Protein AF-A0A8W8MYA8-F1 (afdb_monomer_lite)

Sequence (351 aa):
MADDLESSTDYKSPSRQRNPTRIRKKNTKFYNEDEDTSFSLRPRAPKKRERKPGLGLTVHDKKMAQAIGVRLRNLLKLPKAHKWVCYEWFYSNLDIPLFLMENDFSICMKESFPQLKMKKLRRVEWCKIRRLMGKPRRCSPAFFEEERGALEARRTKIRLSKILSLKKDWINQLKNLNTEAEKAKSFQQPISRDFQKKYATTVLELEQLNKQLSDCLGGVQNYCKELAPDMGMTPLDEPSQIKTSCDEEAAEIVNRISGMFHKRTSKNHRVIDLISSLTSLMLQVRTFSEREFNSFEFKCLQDTLKEIKDKLDGNSINAFQNNVEIHINHIQSGLSQMGNLHAFSSSTYKV

Structure (mmCIF, N/CA/C/O backbone):
data_AF-A0A8W8MYA8-F1
#
_entry.id   AF-A0A8W8MYA8-F1
#
loop_
_atom_site.group_PDB
_atom_site.id
_atom_site.type_symbol
_atom_site.label_atom_id
_atom_site.label_alt_id
_atom_site.label_comp_id
_atom_site.label_asym_id
_atom_site.label_entity_id
_atom_site.label_seq_id
_atom_site.pdbx_PDB_ins_code
_atom_site.Cartn_x
_atom_site.Cartn_y
_atom_site.Cartn_z
_atom_site.occupancy
_atom_site.B_iso_or_equiv
_atom_site.auth_seq_id
_atom_site.auth_comp_id
_atom_site.auth_asym_id
_atom_site.auth_atom_id
_atom_site.pdbx_PDB_model_num
ATOM 1 N N . MET A 1 1 ? 51.714 -62.681 -15.486 1.00 43.03 1 MET A N 1
ATOM 2 C CA . MET A 1 1 ? 50.660 -62.868 -16.499 1.00 43.03 1 MET A CA 1
ATOM 3 C C . MET A 1 1 ? 49.625 -61.779 -16.265 1.00 43.03 1 MET A C 1
ATOM 5 O O . MET A 1 1 ? 48.676 -61.967 -15.518 1.00 43.03 1 MET A O 1
ATOM 9 N N . ALA A 1 2 ? 49.927 -60.590 -16.765 1.00 36.44 2 ALA A N 1
ATOM 10 C CA . ALA A 1 2 ? 49.033 -59.445 -16.815 1.00 36.44 2 ALA A CA 1
ATOM 11 C C . ALA A 1 2 ? 49.419 -58.773 -18.128 1.00 36.44 2 ALA A C 1
ATOM 13 O O . ALA A 1 2 ? 50.523 -58.244 -18.230 1.00 36.44 2 ALA A O 1
ATOM 14 N N . ASP A 1 3 ? 48.596 -59.009 -19.145 1.00 36.94 3 ASP A N 1
ATOM 15 C CA . ASP A 1 3 ? 48.854 -58.593 -20.514 1.00 36.94 3 ASP A CA 1
ATOM 16 C C . ASP A 1 3 ? 48.700 -57.083 -20.667 1.00 36.94 3 ASP A C 1
ATOM 18 O O . ASP A 1 3 ? 47.770 -56.458 -20.148 1.00 36.94 3 ASP A O 1
ATOM 22 N N . ASP A 1 4 ? 49.657 -56.562 -21.423 1.00 38.25 4 ASP A N 1
ATOM 23 C CA . ASP A 1 4 ? 49.728 -55.254 -22.039 1.00 38.25 4 ASP A CA 1
ATOM 24 C C . ASP A 1 4 ? 48.488 -54.927 -22.878 1.00 38.25 4 ASP A C 1
ATOM 26 O O . ASP A 1 4 ? 47.940 -55.791 -23.560 1.00 38.25 4 ASP A O 1
ATOM 30 N N . LEU A 1 5 ? 48.117 -53.642 -22.897 1.00 40.78 5 LEU A N 1
ATOM 31 C CA . LEU A 1 5 ? 47.759 -52.891 -24.110 1.00 40.78 5 LEU A CA 1
ATOM 32 C C . LEU A 1 5 ? 47.554 -51.411 -23.742 1.00 40.78 5 LEU A C 1
ATOM 34 O O . LEU A 1 5 ? 46.438 -50.919 -23.567 1.00 40.78 5 LEU A O 1
ATOM 38 N N . GLU A 1 6 ? 48.670 -50.685 -23.642 1.00 37.47 6 GLU A N 1
ATOM 39 C CA . GLU A 1 6 ? 48.701 -49.231 -23.810 1.00 37.47 6 GLU A CA 1
ATOM 40 C C . GLU A 1 6 ? 48.297 -48.891 -25.253 1.00 37.47 6 GLU A C 1
ATOM 42 O O . GLU A 1 6 ? 49.019 -49.177 -26.207 1.00 37.47 6 GLU A O 1
ATOM 47 N N . SER A 1 7 ? 47.140 -48.249 -25.428 1.00 35.88 7 SER A N 1
ATOM 48 C CA . SER A 1 7 ? 46.796 -47.560 -26.672 1.00 35.88 7 SER A CA 1
ATOM 49 C C . SER A 1 7 ? 46.971 -46.060 -26.464 1.00 35.88 7 SER A C 1
ATOM 51 O O . SER A 1 7 ? 46.115 -45.376 -25.901 1.00 35.88 7 SER A O 1
ATOM 53 N N . SER A 1 8 ? 48.117 -45.550 -26.916 1.00 39.81 8 SER A N 1
ATOM 54 C CA . SER A 1 8 ? 48.353 -44.127 -27.126 1.00 39.81 8 SER A CA 1
ATOM 55 C C . SER A 1 8 ? 47.399 -43.599 -28.200 1.00 39.81 8 SER A C 1
ATOM 57 O O . SER A 1 8 ? 47.605 -43.820 -29.392 1.00 39.81 8 SER A O 1
ATOM 59 N N . THR A 1 9 ? 46.373 -42.852 -27.800 1.00 35.72 9 THR A N 1
ATOM 60 C CA . THR A 1 9 ? 45.638 -41.987 -28.728 1.00 35.72 9 THR A CA 1
ATOM 61 C C . THR A 1 9 ? 46.152 -40.560 -28.592 1.00 35.72 9 THR A C 1
ATOM 63 O O . THR A 1 9 ? 45.729 -39.810 -27.712 1.00 35.72 9 THR A O 1
ATOM 66 N N . ASP A 1 10 ? 47.072 -40.202 -29.485 1.00 39.38 10 ASP A N 1
ATOM 67 C CA . ASP A 1 10 ? 47.491 -38.833 -29.781 1.00 39.38 10 ASP A CA 1
ATOM 68 C C . ASP A 1 10 ? 46.261 -38.001 -30.195 1.00 39.38 10 ASP A C 1
ATOM 70 O O . ASP A 1 10 ? 45.837 -37.986 -31.356 1.00 39.38 10 ASP 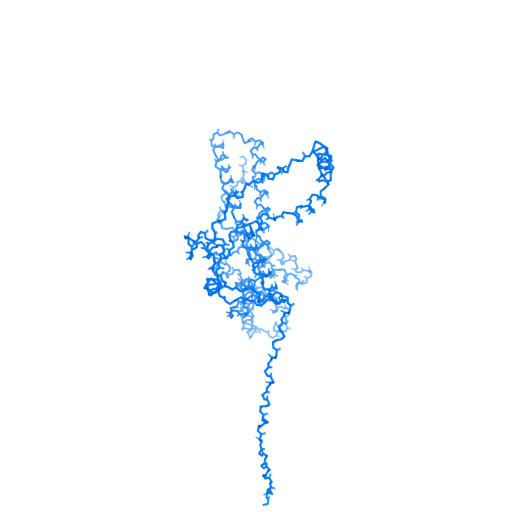A O 1
ATOM 74 N N . TYR A 1 11 ? 45.638 -37.308 -29.241 1.00 34.91 11 TYR A N 1
ATOM 75 C CA . TYR A 1 11 ? 44.552 -36.376 -29.536 1.00 34.91 11 TYR A CA 1
ATOM 76 C C . TYR A 1 11 ? 45.138 -35.080 -30.114 1.00 34.91 11 TYR A C 1
ATOM 78 O O . TYR A 1 11 ? 45.382 -34.092 -29.417 1.00 34.91 11 TYR A O 1
ATOM 86 N N . LYS A 1 12 ? 45.352 -35.059 -31.434 1.00 43.72 12 LYS A N 1
ATOM 87 C CA . LYS A 1 12 ? 45.594 -33.816 -32.178 1.00 43.72 12 LYS A CA 1
ATOM 88 C C . LYS A 1 12 ? 44.333 -32.955 -32.119 1.00 43.72 12 LYS A C 1
ATOM 90 O O . LYS A 1 12 ? 43.310 -33.289 -32.713 1.00 43.72 1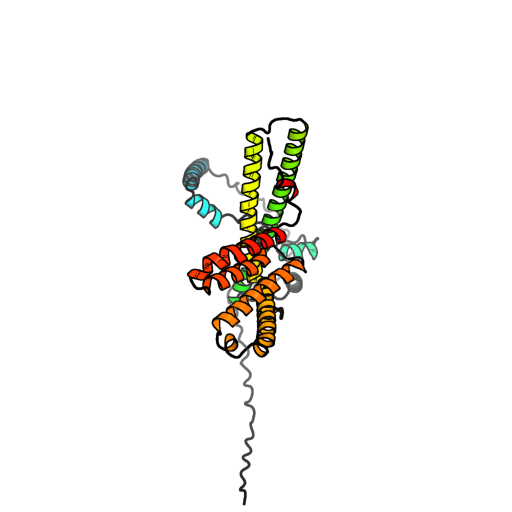2 LYS A O 1
ATOM 95 N N . SER A 1 13 ? 44.415 -31.826 -31.414 1.00 39.91 13 SER A N 1
ATOM 96 C CA . SER A 1 13 ? 43.367 -30.800 -31.431 1.00 39.91 13 SER A CA 1
ATOM 97 C C . SER A 1 13 ? 43.038 -30.411 -32.880 1.00 39.91 13 SER A C 1
ATOM 99 O O . SER A 1 13 ? 43.963 -30.134 -33.651 1.00 39.91 13 SER A O 1
ATOM 101 N N . PRO A 1 14 ? 41.754 -30.360 -33.279 1.00 43.12 14 PRO A N 1
ATOM 102 C CA . PRO A 1 14 ? 41.398 -29.972 -34.633 1.00 43.12 14 PRO A CA 1
ATOM 103 C C . PRO A 1 14 ? 41.852 -28.532 -34.876 1.00 43.12 14 PRO A C 1
ATOM 105 O O . PRO A 1 14 ? 41.630 -27.638 -34.054 1.00 43.12 14 PRO A O 1
ATOM 108 N N . SER A 1 15 ? 42.511 -28.310 -36.015 1.00 45.31 15 SER A N 1
ATOM 109 C CA . SER A 1 15 ? 42.910 -26.973 -36.447 1.00 45.31 15 SER A CA 1
ATOM 110 C C . SER A 1 15 ? 41.702 -26.031 -36.385 1.00 45.31 15 SER A C 1
ATOM 112 O O . SER A 1 15 ? 40.652 -26.309 -36.966 1.00 45.31 15 SER A O 1
ATOM 114 N N . ARG A 1 16 ? 41.828 -24.921 -35.642 1.00 41.75 16 ARG A N 1
ATOM 115 C CA . ARG A 1 16 ? 40.829 -23.846 -35.646 1.00 41.75 16 ARG A CA 1
ATOM 116 C C . ARG A 1 16 ? 40.730 -23.324 -37.076 1.00 41.75 16 ARG A C 1
ATOM 118 O O . ARG A 1 16 ? 41.529 -22.477 -37.476 1.00 41.75 16 ARG A O 1
ATOM 125 N N . GLN A 1 17 ? 39.748 -23.807 -37.835 1.00 47.00 17 GLN A N 1
ATOM 126 C CA . GLN A 1 17 ? 39.317 -23.129 -39.046 1.00 47.00 17 GLN A CA 1
ATOM 127 C C . GLN A 1 17 ? 38.991 -21.694 -38.638 1.00 47.00 17 GLN A C 1
ATOM 129 O O . GLN A 1 17 ? 38.112 -21.439 -37.811 1.00 47.00 17 GLN A O 1
ATOM 134 N N . ARG A 1 18 ? 39.784 -20.745 -39.143 1.00 47.38 18 ARG A N 1
ATOM 135 C CA . ARG A 1 18 ? 39.495 -19.325 -38.980 1.00 47.38 18 ARG A CA 1
ATOM 136 C C . ARG A 1 18 ? 38.113 -19.109 -39.578 1.00 47.38 18 ARG A C 1
ATOM 138 O O . ARG A 1 18 ? 37.951 -19.244 -40.788 1.00 47.38 18 ARG A O 1
ATOM 145 N N . ASN A 1 19 ? 37.133 -18.786 -38.734 1.00 43.22 19 ASN A N 1
ATOM 146 C CA . ASN A 1 19 ? 35.842 -18.313 -39.213 1.00 43.22 19 ASN A CA 1
ATOM 147 C C . ASN A 1 19 ? 36.109 -17.201 -40.239 1.00 43.22 19 ASN A C 1
ATOM 149 O O . ASN A 1 19 ? 36.877 -16.281 -39.923 1.00 43.22 19 ASN A O 1
ATOM 153 N N . PRO A 1 20 ? 35.535 -17.277 -41.453 1.00 48.69 20 PRO A N 1
ATOM 154 C CA . PRO A 1 20 ? 35.751 -16.253 -42.459 1.00 48.69 20 PRO A CA 1
ATOM 155 C C . PRO A 1 20 ? 35.363 -14.899 -41.868 1.00 48.69 20 PRO A C 1
ATOM 157 O O . PRO A 1 20 ? 34.403 -14.786 -41.096 1.00 48.69 20 PRO A O 1
ATOM 160 N N . THR A 1 21 ? 36.146 -13.869 -42.185 1.00 47.78 21 THR A N 1
ATOM 161 C CA . THR A 1 21 ? 35.875 -12.504 -41.739 1.00 47.78 21 THR A CA 1
ATOM 162 C C . THR A 1 21 ? 34.430 -12.165 -42.077 1.00 47.78 21 THR A C 1
ATOM 164 O O . THR A 1 21 ? 34.005 -12.240 -43.227 1.00 47.78 21 THR A O 1
ATOM 167 N N . ARG A 1 22 ? 33.640 -11.844 -41.047 1.00 40.12 22 ARG A N 1
ATOM 168 C CA . ARG A 1 22 ? 32.221 -11.515 -41.185 1.00 40.12 22 ARG A CA 1
ATOM 169 C C . ARG A 1 22 ? 32.090 -10.355 -42.170 1.00 40.12 22 ARG A C 1
ATOM 171 O O . ARG A 1 22 ? 32.321 -9.205 -41.795 1.00 40.12 22 ARG A O 1
ATOM 178 N N . ILE A 1 23 ? 31.714 -10.658 -43.414 1.00 45.00 23 ILE A N 1
ATOM 179 C CA . ILE A 1 23 ? 31.417 -9.660 -44.439 1.00 45.00 23 ILE A CA 1
ATOM 180 C C . ILE A 1 23 ? 30.263 -8.829 -43.898 1.00 45.00 23 ILE A C 1
ATOM 182 O O . ILE A 1 23 ? 29.116 -9.268 -43.780 1.00 45.00 23 ILE A O 1
ATOM 186 N N . ARG A 1 24 ? 30.596 -7.612 -43.486 1.00 41.56 24 ARG A N 1
ATOM 187 C CA . ARG A 1 24 ? 29.635 -6.629 -43.021 1.00 41.56 24 ARG A CA 1
ATOM 188 C C . ARG A 1 24 ? 28.867 -6.192 -44.266 1.00 41.56 24 ARG A C 1
ATOM 190 O O . ARG A 1 24 ? 29.364 -5.360 -45.017 1.00 41.56 24 ARG A O 1
ATOM 197 N N . LYS A 1 25 ? 27.689 -6.779 -44.522 1.00 45.34 25 LYS A N 1
ATOM 198 C CA . LYS A 1 25 ? 26.770 -6.260 -45.546 1.00 45.34 25 LYS A CA 1
ATOM 199 C C . LYS A 1 25 ? 26.573 -4.771 -45.248 1.00 45.34 25 LYS A C 1
ATOM 201 O O . LYS A 1 25 ? 26.038 -4.420 -44.194 1.00 45.34 25 LYS A O 1
ATOM 206 N N . LYS A 1 26 ? 27.096 -3.902 -46.120 1.00 41.56 26 LYS A N 1
ATOM 207 C CA . LYS A 1 26 ? 26.830 -2.464 -46.066 1.00 41.56 26 LYS A CA 1
ATOM 208 C C . LYS A 1 26 ? 25.317 -2.314 -46.198 1.00 41.56 26 LYS A C 1
ATOM 210 O O . LYS A 1 26 ? 24.741 -2.742 -47.191 1.00 41.56 26 LYS A O 1
ATOM 215 N N . ASN A 1 27 ? 24.678 -1.763 -45.171 1.00 35.00 27 ASN A N 1
ATOM 216 C CA . ASN A 1 27 ? 23.281 -1.365 -45.254 1.00 35.00 27 ASN A CA 1
ATOM 217 C C . ASN A 1 27 ? 23.208 -0.232 -46.289 1.00 35.00 27 ASN A C 1
ATOM 219 O O . ASN A 1 27 ? 23.643 0.882 -46.014 1.00 35.00 27 ASN A O 1
ATOM 223 N N . THR A 1 28 ? 22.705 -0.526 -47.485 1.00 42.75 28 THR A N 1
ATOM 224 C CA . THR A 1 28 ? 22.550 0.385 -48.632 1.00 42.75 28 THR A CA 1
ATOM 225 C C . THR A 1 28 ? 21.372 1.346 -48.459 1.00 42.75 28 THR A C 1
ATOM 227 O O . THR A 1 28 ? 20.561 1.542 -49.360 1.00 42.75 28 THR A O 1
ATOM 230 N N . LYS A 1 29 ? 21.249 1.968 -47.285 1.00 50.09 29 LYS A N 1
ATOM 231 C CA . LYS A 1 29 ? 20.370 3.124 -47.095 1.00 50.09 29 LYS A CA 1
ATOM 232 C C . LYS A 1 29 ? 21.117 4.152 -46.255 1.00 50.09 29 LYS A C 1
ATOM 234 O O . LYS A 1 29 ? 21.380 3.897 -45.085 1.00 50.09 29 LYS A O 1
ATOM 239 N N . PHE A 1 30 ? 21.400 5.291 -46.889 1.00 43.12 30 PHE A N 1
ATOM 240 C CA . PHE A 1 30 ? 22.120 6.475 -46.402 1.00 43.12 30 PHE A CA 1
ATOM 241 C C . PHE A 1 30 ? 23.650 6.421 -46.485 1.00 43.12 30 PHE A C 1
ATOM 243 O O . PHE A 1 30 ? 24.318 6.116 -45.504 1.00 43.12 30 PHE A O 1
ATOM 250 N N . TYR A 1 31 ? 24.201 6.784 -47.644 1.00 35.78 31 TYR A N 1
ATOM 251 C CA . TYR A 1 31 ? 24.819 8.103 -47.877 1.00 35.78 31 TYR A CA 1
ATOM 252 C C . TYR A 1 31 ? 25.418 8.118 -49.295 1.00 35.78 31 TYR A C 1
ATOM 254 O O . TYR A 1 31 ? 26.203 7.235 -49.624 1.00 35.78 31 TYR A O 1
ATOM 262 N N . ASN A 1 32 ? 25.038 9.101 -50.117 1.00 32.34 32 ASN A N 1
ATOM 263 C CA . ASN A 1 32 ? 25.822 9.472 -51.295 1.00 32.34 32 ASN A CA 1
ATOM 264 C C . ASN A 1 32 ? 27.062 10.211 -50.772 1.00 32.34 32 ASN A C 1
ATOM 266 O O . ASN A 1 32 ? 26.944 11.330 -50.273 1.00 32.34 32 ASN A O 1
ATOM 270 N N . GLU A 1 33 ? 28.216 9.553 -50.804 1.00 36.78 33 GLU A N 1
ATOM 271 C CA . GLU A 1 33 ? 29.521 10.213 -50.816 1.00 36.78 33 GLU A CA 1
ATOM 272 C C . GLU A 1 33 ? 29.806 10.516 -52.282 1.00 36.78 33 GLU A C 1
ATOM 274 O O . GLU A 1 33 ? 30.257 9.620 -52.971 1.00 36.78 33 GLU A O 1
ATOM 279 N N . ASP A 1 34 ? 29.393 11.691 -52.757 1.00 40.84 34 ASP A N 1
ATOM 280 C CA . ASP A 1 34 ? 29.898 12.366 -53.962 1.00 40.84 34 ASP A CA 1
ATOM 281 C C . ASP A 1 34 ? 29.202 13.737 -54.036 1.00 40.84 34 ASP A C 1
ATOM 283 O O . ASP A 1 34 ? 28.244 13.954 -54.773 1.00 40.84 34 ASP A O 1
ATOM 287 N N . GLU A 1 35 ? 29.636 14.665 -53.184 1.00 35.53 35 GLU A N 1
ATOM 288 C CA . GLU A 1 35 ? 29.679 16.073 -53.576 1.00 35.53 35 GLU A CA 1
ATOM 289 C C . GLU A 1 35 ? 30.952 16.686 -53.000 1.00 35.53 35 GLU A C 1
ATOM 291 O O . GLU A 1 35 ? 31.205 16.667 -51.791 1.00 35.53 35 GLU A O 1
ATOM 296 N N . ASP A 1 36 ? 31.766 17.178 -53.924 1.00 34.66 36 ASP A N 1
ATOM 297 C CA . ASP A 1 36 ? 33.079 17.742 -53.713 1.00 34.66 36 ASP A CA 1
ATOM 298 C C . ASP A 1 36 ? 33.099 18.835 -52.649 1.00 34.66 36 ASP A C 1
ATOM 300 O O . ASP A 1 36 ? 32.369 19.830 -52.671 1.00 34.66 36 ASP A O 1
ATOM 304 N N . THR A 1 37 ? 34.048 18.675 -51.734 1.00 39.16 37 THR A N 1
ATOM 305 C CA . THR A 1 37 ? 34.368 19.660 -50.708 1.00 39.16 37 THR A CA 1
ATOM 306 C C . THR A 1 37 ? 35.237 20.752 -51.339 1.00 39.16 37 THR A C 1
ATOM 308 O O . THR A 1 37 ? 36.445 20.784 -51.133 1.00 39.16 37 THR A O 1
ATOM 311 N N . SER A 1 38 ? 34.642 21.661 -52.118 1.00 34.84 38 SER A N 1
ATOM 312 C CA . SER A 1 38 ? 35.305 22.913 -52.509 1.00 34.84 38 SER A CA 1
ATOM 313 C C . SER A 1 38 ? 34.658 24.102 -51.793 1.00 34.84 38 SER A C 1
ATOM 315 O O . SER A 1 38 ? 33.493 24.456 -51.967 1.00 34.84 38 SER A O 1
ATOM 317 N N . PHE A 1 39 ? 35.436 24.693 -50.890 1.00 34.28 39 PHE A N 1
ATOM 318 C CA . PHE A 1 39 ? 35.054 25.832 -50.066 1.00 34.28 39 PHE A CA 1
ATOM 319 C C . PHE A 1 39 ? 35.071 27.099 -50.937 1.00 34.28 39 PHE A C 1
ATOM 321 O O . PHE A 1 39 ? 36.135 27.637 -51.230 1.00 34.28 39 PHE A O 1
ATOM 328 N N . SER A 1 40 ? 33.905 27.597 -51.358 1.00 34.44 40 SER A N 1
ATOM 329 C CA . SER A 1 40 ? 33.786 28.926 -51.971 1.00 34.44 40 SER A CA 1
ATOM 330 C C . SER A 1 40 ? 32.899 29.821 -51.107 1.00 34.44 40 SER A C 1
ATOM 332 O O . SER A 1 40 ? 31.685 29.630 -51.005 1.00 34.44 40 SER A O 1
ATOM 334 N N . LEU A 1 41 ? 33.521 30.803 -50.451 1.00 36.03 41 LEU A N 1
ATOM 335 C CA . LEU A 1 41 ? 32.845 31.867 -49.712 1.00 36.03 41 LEU A CA 1
ATOM 336 C C . LEU A 1 41 ? 32.186 32.830 -50.711 1.00 36.03 41 LEU A C 1
ATOM 338 O O . LEU A 1 41 ? 32.787 33.817 -51.123 1.00 36.03 41 LEU A O 1
ATOM 342 N N . ARG A 1 42 ? 30.936 32.563 -51.102 1.00 36.53 42 ARG A N 1
ATOM 343 C CA . ARG A 1 42 ? 30.079 33.579 -51.737 1.00 36.53 42 ARG A CA 1
ATOM 344 C C . ARG A 1 42 ? 29.112 34.164 -50.701 1.00 36.53 42 ARG A C 1
ATOM 346 O O . ARG A 1 42 ? 28.404 33.389 -50.051 1.00 36.53 42 ARG A O 1
ATOM 353 N N . PRO A 1 43 ? 29.011 35.498 -50.550 1.00 40.22 43 PRO A N 1
ATOM 354 C CA . PRO A 1 43 ? 28.002 36.104 -49.689 1.00 40.22 43 PRO A CA 1
ATOM 355 C C . PRO A 1 43 ? 26.618 35.845 -50.291 1.00 40.22 43 PRO A C 1
ATOM 357 O O . PRO A 1 43 ? 26.298 36.312 -51.384 1.00 40.22 43 PRO A O 1
ATOM 360 N N . ARG A 1 44 ? 25.784 35.062 -49.602 1.00 36.53 44 ARG A N 1
ATOM 361 C CA . ARG A 1 44 ? 24.400 34.814 -50.022 1.00 36.53 44 ARG A CA 1
ATOM 362 C C . ARG A 1 44 ? 23.545 36.010 -49.593 1.00 36.53 44 ARG A C 1
ATOM 364 O O . ARG A 1 44 ? 23.426 36.277 -48.401 1.00 36.53 44 ARG A O 1
ATOM 371 N N . ALA A 1 45 ? 22.959 36.711 -50.563 1.00 47.91 45 ALA A N 1
ATOM 372 C CA . ALA A 1 45 ? 22.018 37.809 -50.337 1.00 47.91 45 ALA A CA 1
ATOM 373 C C . ALA A 1 45 ? 20.864 37.393 -49.392 1.00 47.91 45 ALA A C 1
ATOM 375 O O . ALA A 1 45 ? 20.464 36.219 -49.390 1.00 47.91 45 ALA A O 1
ATOM 376 N N . PRO A 1 46 ? 20.307 38.319 -48.587 1.00 44.31 46 PRO A N 1
ATOM 377 C CA . PRO A 1 46 ? 19.309 37.981 -47.581 1.00 44.31 46 PRO A CA 1
ATOM 378 C C . PRO A 1 46 ? 18.012 37.527 -48.258 1.00 44.31 46 PRO A C 1
ATOM 380 O O . PRO A 1 46 ? 17.298 38.313 -48.879 1.00 44.31 46 PRO A O 1
ATOM 383 N N . LYS A 1 47 ? 17.676 36.239 -48.118 1.00 44.19 47 LYS A N 1
ATOM 384 C CA . LYS A 1 47 ? 16.350 35.733 -48.487 1.00 44.19 47 LYS A CA 1
ATOM 385 C C . LYS A 1 47 ? 15.309 36.392 -47.582 1.00 44.19 47 LYS A C 1
ATOM 387 O O . LYS A 1 47 ? 15.313 36.182 -46.368 1.00 44.19 47 LYS A O 1
ATOM 392 N N . LYS A 1 48 ? 14.410 37.166 -48.193 1.00 43.50 48 LYS A N 1
ATOM 393 C CA . LYS A 1 48 ? 13.179 37.682 -47.583 1.00 43.50 48 LYS A CA 1
ATOM 394 C C . LYS A 1 48 ? 12.472 36.508 -46.892 1.00 43.50 48 LYS A C 1
ATOM 396 O O . LYS A 1 48 ? 12.120 35.527 -47.543 1.00 43.50 48 LYS A O 1
ATOM 401 N N . ARG A 1 49 ? 12.323 36.571 -45.565 1.00 44.84 49 ARG A N 1
ATOM 402 C CA . ARG A 1 49 ? 11.505 35.617 -44.805 1.00 44.84 49 ARG A CA 1
ATOM 403 C C . ARG A 1 49 ? 10.065 35.765 -45.286 1.00 44.84 49 ARG A C 1
ATOM 405 O O . ARG A 1 49 ? 9.383 36.703 -44.881 1.00 44.84 49 ARG A O 1
ATOM 412 N N . GLU A 1 50 ? 9.602 34.845 -46.120 1.00 46.16 50 GLU A N 1
ATOM 413 C CA . GLU A 1 50 ? 8.170 34.646 -46.297 1.00 46.16 50 GLU A CA 1
ATOM 414 C C . GLU A 1 50 ? 7.590 34.247 -44.939 1.00 46.16 50 GLU A C 1
ATOM 416 O O . GLU A 1 50 ? 7.926 33.209 -44.357 1.00 46.16 50 GLU A O 1
ATOM 421 N N . ARG A 1 51 ? 6.761 35.132 -44.381 1.00 45.50 51 ARG A N 1
ATOM 422 C CA . ARG A 1 51 ? 5.912 34.808 -43.241 1.00 45.50 51 ARG A CA 1
ATOM 423 C C . ARG A 1 51 ? 4.984 33.686 -43.694 1.00 45.50 51 ARG A C 1
ATOM 425 O O . ARG A 1 51 ? 4.091 33.923 -44.501 1.00 45.50 51 ARG A O 1
ATOM 432 N N . LYS A 1 52 ? 5.189 32.475 -43.169 1.00 50.66 52 LYS A N 1
ATOM 433 C CA . LYS A 1 52 ? 4.190 31.407 -43.269 1.00 50.66 52 LYS A CA 1
ATOM 434 C C . LYS A 1 52 ? 2.860 31.962 -42.737 1.00 50.66 52 LYS A C 1
ATOM 436 O O . LYS A 1 52 ? 2.878 32.516 -41.632 1.00 50.66 52 LYS A O 1
ATOM 441 N N . PRO A 1 53 ? 1.740 31.845 -43.473 1.00 49.22 53 PRO A N 1
ATOM 442 C CA . PRO A 1 53 ? 0.442 32.190 -42.920 1.00 49.22 53 PRO A CA 1
ATOM 443 C C . PRO A 1 53 ? 0.241 31.357 -41.654 1.00 49.22 53 PRO A C 1
ATOM 445 O O . PRO A 1 53 ? 0.489 30.149 -41.650 1.00 49.22 53 PRO A O 1
ATOM 448 N N . GLY A 1 54 ? -0.120 32.020 -40.556 1.00 53.56 54 GLY A N 1
ATOM 449 C CA . GLY A 1 54 ? -0.434 31.338 -39.309 1.00 53.56 54 GLY A CA 1
ATOM 450 C C . GLY A 1 54 ? -1.526 30.298 -39.549 1.00 53.56 54 GLY A C 1
ATOM 451 O O . GLY A 1 54 ? -2.447 30.536 -40.327 1.00 53.56 54 GLY A O 1
ATOM 452 N N . LEU A 1 55 ? -1.409 29.152 -38.881 1.00 52.44 55 LEU A N 1
ATOM 453 C CA . LEU A 1 55 ? -2.440 28.116 -38.796 1.00 52.44 55 LEU A CA 1
ATOM 454 C C . LEU A 1 55 ? -3.679 28.682 -38.077 1.00 52.44 55 LEU A C 1
ATOM 456 O O . LEU A 1 55 ? -3.921 28.408 -36.905 1.00 52.44 55 LEU A O 1
ATOM 460 N N . GLY A 1 56 ? -4.434 29.544 -38.751 1.00 55.03 56 GLY A N 1
ATOM 461 C CA . GLY A 1 56 ? -5.728 30.023 -38.295 1.00 55.03 56 GLY A CA 1
ATOM 462 C C . GLY A 1 56 ? -6.790 29.014 -38.700 1.00 55.03 56 GLY A C 1
ATOM 463 O O . GLY A 1 56 ? -7.150 28.953 -39.870 1.00 55.03 56 GLY A O 1
ATOM 464 N N . LEU A 1 57 ? -7.281 28.223 -37.743 1.00 56.75 57 LEU A N 1
ATOM 465 C CA . LEU A 1 57 ? -8.453 27.366 -37.948 1.00 56.75 57 LEU A CA 1
ATOM 466 C C . LEU A 1 57 ? -9.627 28.222 -38.435 1.00 56.75 57 LEU A C 1
ATOM 468 O O . LEU A 1 57 ? -9.939 29.257 -37.827 1.00 56.75 57 LEU A O 1
ATOM 472 N N . THR A 1 58 ? -10.272 27.795 -39.519 1.00 72.62 58 THR A N 1
ATOM 473 C CA . THR A 1 58 ? -11.403 28.521 -40.099 1.00 72.62 58 THR A CA 1
ATOM 474 C C . THR A 1 58 ? -12.591 28.520 -39.127 1.00 72.62 58 THR A C 1
ATOM 476 O O . THR A 1 58 ? -12.680 27.706 -38.205 1.00 72.62 58 THR A O 1
ATOM 479 N N . VAL A 1 59 ? -13.541 29.444 -39.298 1.00 65.81 59 VAL A N 1
ATOM 480 C CA . VAL A 1 59 ? -14.749 29.510 -38.446 1.00 65.81 59 VAL A CA 1
ATOM 481 C C . VAL A 1 59 ? -15.559 28.203 -38.511 1.00 65.81 59 VAL A C 1
ATOM 483 O O . VAL A 1 59 ? -16.162 27.799 -37.516 1.00 65.81 59 VAL A O 1
ATOM 486 N N . HIS A 1 60 ? -15.525 27.514 -39.654 1.00 64.06 60 HIS A N 1
ATOM 487 C CA . HIS A 1 60 ? -16.146 26.205 -39.846 1.00 64.06 60 HIS A CA 1
ATOM 488 C C . HIS A 1 60 ? -15.451 25.112 -39.012 1.00 64.06 60 HIS A C 1
ATOM 490 O O . HIS A 1 60 ? -16.124 24.348 -38.318 1.00 64.06 60 HIS A O 1
ATOM 496 N N . ASP A 1 61 ? -14.114 25.113 -38.966 1.00 72.75 61 ASP A N 1
ATOM 497 C CA . ASP A 1 61 ? -13.327 24.179 -38.145 1.00 72.75 61 ASP A CA 1
ATOM 498 C C . ASP A 1 61 ? -13.596 24.361 -36.648 1.00 72.75 61 ASP A C 1
ATOM 500 O O . ASP A 1 61 ? -13.675 23.388 -35.899 1.00 72.75 61 ASP A O 1
ATOM 504 N N . LYS A 1 62 ? -13.809 25.606 -36.201 1.00 78.00 62 LYS A N 1
ATOM 505 C CA . LYS A 1 62 ? -14.167 25.901 -34.804 1.00 78.00 62 LYS A CA 1
ATOM 506 C C . LYS A 1 62 ? -15.541 25.340 -34.431 1.00 78.00 62 LYS A C 1
ATOM 508 O O . LYS A 1 62 ? -15.680 24.760 -33.355 1.00 78.00 62 LYS A O 1
ATOM 513 N N . LYS A 1 63 ? -16.541 25.460 -35.315 1.00 81.12 63 LYS A N 1
ATOM 514 C CA . LYS A 1 63 ? -17.883 24.886 -35.096 1.00 81.12 63 LYS A CA 1
ATOM 515 C C . LYS A 1 63 ? -17.847 23.355 -35.078 1.00 81.12 63 LYS A C 1
ATOM 517 O O . LYS A 1 63 ? -18.452 22.746 -34.197 1.00 81.12 63 LYS A O 1
ATOM 522 N N . MET A 1 64 ? -17.096 22.733 -35.989 1.00 83.12 64 MET A N 1
ATOM 523 C CA . MET A 1 64 ? -16.894 21.279 -35.991 1.00 83.12 64 MET A CA 1
ATOM 524 C C . MET A 1 64 ? -16.173 20.797 -34.727 1.00 83.12 64 MET A C 1
ATOM 526 O O . MET A 1 64 ? -16.631 19.850 -34.089 1.00 83.12 64 MET A O 1
ATOM 530 N N . ALA A 1 65 ? -15.096 21.470 -34.313 1.00 83.62 65 ALA A N 1
ATOM 531 C CA . ALA A 1 65 ? -14.377 21.149 -33.082 1.00 83.62 65 ALA A CA 1
ATOM 532 C C . ALA A 1 65 ? -15.274 21.281 -31.841 1.00 83.62 65 ALA A C 1
ATOM 534 O O . ALA A 1 65 ? -15.232 20.431 -30.952 1.00 83.62 65 ALA A O 1
ATOM 535 N N . GLN A 1 66 ? -16.137 22.299 -31.797 1.00 88.62 66 GLN A N 1
ATOM 536 C CA . GLN A 1 66 ? -17.105 22.472 -30.716 1.00 88.62 66 GLN A CA 1
ATOM 537 C C . GLN A 1 66 ? -18.146 21.342 -30.695 1.00 88.62 66 GLN A C 1
ATOM 539 O O . GLN A 1 66 ? -18.414 20.784 -29.630 1.00 88.62 66 GLN A O 1
ATOM 544 N N . ALA A 1 67 ? -18.680 20.944 -31.856 1.00 90.69 67 ALA A N 1
ATOM 545 C CA . ALA A 1 67 ? -19.613 19.821 -31.967 1.00 90.69 67 ALA A CA 1
ATOM 546 C C . ALA A 1 67 ? -18.971 18.487 -31.540 1.00 90.69 67 ALA A C 1
ATOM 548 O O . ALA A 1 67 ? -19.571 17.717 -30.786 1.00 90.69 67 ALA A O 1
ATOM 549 N N . ILE A 1 68 ? -17.723 18.236 -31.953 1.00 90.56 68 ILE A N 1
ATOM 550 C CA . ILE A 1 68 ? -16.930 17.082 -31.504 1.00 90.56 68 ILE A CA 1
ATOM 551 C C . ILE A 1 68 ? -16.712 17.143 -29.988 1.00 90.56 68 ILE A C 1
ATOM 553 O O . ILE A 1 68 ? -16.916 16.144 -29.303 1.00 90.56 68 ILE A O 1
ATOM 557 N N . GLY A 1 69 ? -16.378 18.314 -29.441 1.00 89.25 69 GLY A N 1
ATOM 558 C CA . GLY A 1 69 ? -16.179 18.513 -28.006 1.00 89.25 69 GLY A CA 1
ATOM 559 C C . GLY A 1 69 ? -17.434 18.234 -27.173 1.00 89.25 69 GLY A C 1
ATOM 560 O O . GLY A 1 69 ? -17.345 17.625 -26.107 1.00 89.25 69 GLY A O 1
ATOM 561 N N . VAL A 1 70 ? -18.620 18.620 -27.654 1.00 91.50 70 VAL A N 1
ATOM 562 C CA . VAL A 1 70 ? -19.899 18.300 -26.990 1.00 91.50 70 VAL A CA 1
ATOM 563 C C . VAL A 1 70 ? -20.167 16.794 -27.015 1.00 91.50 70 VAL A C 1
ATOM 565 O O . VAL A 1 70 ? -20.522 16.218 -25.985 1.00 91.50 70 VAL A O 1
ATOM 568 N N . ARG A 1 71 ? -19.937 16.132 -28.156 1.00 91.94 71 ARG A N 1
ATOM 569 C CA . ARG A 1 71 ? -20.075 14.671 -28.277 1.00 91.94 71 ARG A CA 1
ATOM 570 C C . ARG A 1 71 ? -19.100 13.929 -27.363 1.00 91.94 71 ARG A C 1
ATOM 572 O O . ARG A 1 71 ? -19.515 13.003 -26.673 1.00 91.94 71 ARG A O 1
ATOM 579 N N . LEU A 1 72 ? -17.844 14.373 -27.300 1.00 89.75 72 LEU A N 1
ATOM 580 C CA . LEU A 1 72 ? -16.830 13.813 -26.407 1.00 89.75 72 LEU A CA 1
ATOM 581 C C . LEU A 1 72 ? -17.222 13.992 -24.939 1.00 89.75 72 LEU A C 1
ATOM 583 O O . LEU A 1 72 ? -17.132 13.047 -24.165 1.00 89.75 72 LEU A O 1
ATOM 587 N N . ARG A 1 73 ? -17.723 15.169 -24.551 1.00 90.44 73 ARG A N 1
ATOM 588 C CA . ARG A 1 73 ? -18.209 15.408 -23.184 1.00 90.44 73 ARG A CA 1
ATOM 589 C C . ARG A 1 73 ? -19.340 14.453 -22.816 1.00 90.44 73 ARG A C 1
ATOM 591 O O . ARG A 1 73 ? -19.336 13.913 -21.718 1.00 90.44 73 ARG A O 1
ATOM 598 N N . ASN A 1 74 ? -20.286 14.230 -23.727 1.00 91.88 74 ASN A N 1
ATOM 599 C CA . ASN A 1 74 ? -21.376 13.281 -23.510 1.00 91.88 74 ASN A CA 1
ATOM 600 C C . ASN A 1 74 ? -20.865 11.836 -23.408 1.00 91.88 74 ASN A C 1
ATOM 602 O O . ASN A 1 74 ? -21.327 11.106 -22.537 1.00 91.88 74 ASN A O 1
ATOM 606 N N . LEU A 1 75 ? -19.876 11.447 -24.220 1.00 91.38 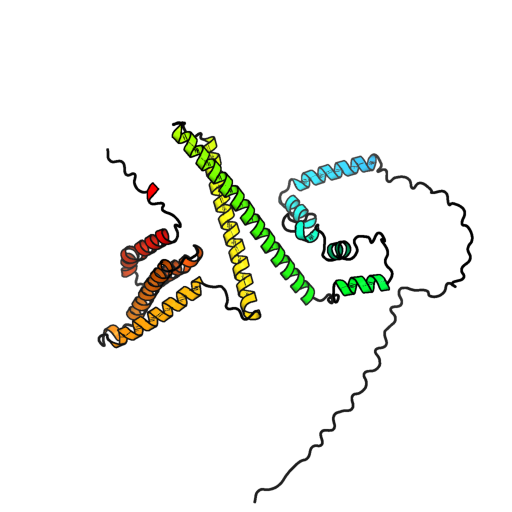75 LEU A N 1
ATOM 607 C CA . LEU A 1 75 ? -19.217 10.141 -24.122 1.00 91.38 75 LEU A CA 1
ATOM 608 C C . LEU A 1 75 ? -18.510 9.965 -22.770 1.00 91.38 75 LEU A C 1
ATOM 610 O O . LEU A 1 75 ? -18.669 8.937 -22.122 1.00 91.38 75 LEU A O 1
ATOM 614 N N . LEU A 1 76 ? -17.776 10.979 -22.309 1.00 89.88 76 LEU A N 1
ATOM 615 C CA . LEU A 1 76 ? -17.036 10.949 -21.045 1.00 89.88 76 LEU A CA 1
ATOM 616 C C . LEU A 1 76 ? -17.932 10.957 -19.798 1.00 89.88 76 LEU A C 1
ATOM 618 O O . LEU A 1 76 ? -17.441 10.673 -18.710 1.00 89.88 76 LEU A O 1
ATOM 622 N N . LYS A 1 77 ? -19.241 11.218 -19.928 1.00 92.19 77 LYS A N 1
ATOM 623 C CA . LYS A 1 77 ? -20.198 10.976 -18.833 1.00 92.19 77 LYS A CA 1
ATOM 624 C C . LYS A 1 77 ? -20.362 9.484 -18.530 1.00 92.19 77 LYS A C 1
ATOM 626 O O . LYS A 1 77 ? -20.778 9.138 -17.429 1.00 92.19 77 LYS A O 1
ATOM 631 N N . LEU A 1 78 ? -20.049 8.597 -19.480 1.00 93.00 78 LEU A N 1
ATOM 632 C CA . LEU A 1 78 ? -20.102 7.152 -19.268 1.00 93.00 78 LEU A CA 1
ATOM 633 C C . LEU A 1 78 ? -18.873 6.705 -18.455 1.00 93.00 78 LEU A C 1
ATOM 635 O O . LEU A 1 78 ? -17.748 6.845 -18.943 1.00 93.00 78 LEU A O 1
ATOM 639 N N . PRO A 1 79 ? -19.041 6.084 -17.269 1.00 89.81 79 PRO A N 1
ATOM 640 C CA . PRO A 1 79 ? -17.918 5.736 -16.391 1.00 89.81 79 PRO A CA 1
ATOM 641 C C . PRO A 1 79 ? -16.860 4.835 -17.043 1.00 89.81 79 PRO A C 1
ATOM 643 O O . PRO A 1 79 ? -15.667 4.982 -16.782 1.00 89.81 79 PRO A O 1
ATOM 646 N N . LYS A 1 80 ? -17.284 3.911 -17.918 1.00 91.06 80 LYS A N 1
ATOM 647 C CA . LYS A 1 80 ? -16.369 3.028 -18.659 1.00 91.06 80 LYS A CA 1
ATOM 648 C C . LYS A 1 80 ? -15.543 3.795 -19.692 1.00 91.06 80 LYS A C 1
ATOM 650 O O . LYS A 1 80 ? -14.341 3.573 -19.776 1.00 91.06 80 LYS A O 1
ATOM 655 N N . ALA A 1 81 ? -16.168 4.711 -20.431 1.00 90.62 81 ALA A N 1
ATOM 656 C CA . ALA A 1 81 ? -15.472 5.538 -21.414 1.00 90.62 81 ALA A CA 1
ATOM 657 C C . ALA A 1 81 ? -14.509 6.516 -20.730 1.00 90.62 81 ALA A C 1
ATOM 659 O O . ALA A 1 81 ? -13.375 6.665 -21.172 1.00 90.62 81 ALA A O 1
ATOM 660 N N . HIS A 1 82 ? -14.926 7.111 -19.608 1.00 88.56 82 HIS A N 1
ATOM 661 C CA . HIS A 1 82 ? -14.057 7.938 -18.776 1.00 88.56 82 HIS A CA 1
ATOM 662 C C . HIS A 1 82 ? -12.824 7.161 -18.299 1.00 88.56 82 HIS A C 1
ATOM 664 O O . HIS A 1 82 ? -11.702 7.607 -18.518 1.00 88.56 82 HIS A O 1
ATOM 670 N N . LYS A 1 83 ? -13.012 5.970 -17.706 1.00 88.94 83 LYS A N 1
ATOM 671 C CA . LYS A 1 83 ? -11.889 5.111 -17.289 1.00 88.94 83 LYS A CA 1
ATOM 672 C C . LYS A 1 83 ? -10.969 4.760 -18.451 1.00 88.94 83 LYS A C 1
ATOM 674 O O . LYS A 1 83 ? -9.760 4.860 -18.293 1.00 88.94 83 LYS A O 1
ATOM 679 N N . TRP A 1 84 ? -11.532 4.371 -19.593 1.00 91.75 84 TRP A N 1
ATOM 680 C CA . TRP A 1 84 ? -10.744 4.030 -20.773 1.00 91.75 84 TRP A CA 1
ATOM 681 C C . TRP A 1 84 ? -9.870 5.206 -21.220 1.00 91.75 84 TRP A C 1
ATOM 683 O O . TRP A 1 84 ? -8.666 5.039 -21.365 1.00 91.75 84 TRP A O 1
ATOM 693 N N . VAL A 1 85 ? -10.440 6.413 -21.332 1.00 90.25 85 VAL A N 1
ATOM 694 C CA . VAL A 1 85 ? -9.669 7.613 -21.689 1.00 90.25 85 VAL A CA 1
ATOM 695 C C . VAL A 1 85 ? -8.579 7.907 -20.659 1.00 90.25 85 VAL A C 1
ATOM 697 O O . VAL A 1 85 ? -7.460 8.230 -21.049 1.00 90.25 85 VAL A O 1
ATOM 700 N N . CYS A 1 86 ? -8.873 7.764 -19.363 1.00 85.19 86 CYS A N 1
ATOM 701 C CA . CYS A 1 86 ? -7.867 7.916 -18.315 1.00 85.19 86 CYS A CA 1
ATOM 702 C C . CYS A 1 86 ? -6.709 6.924 -18.466 1.00 85.19 86 CYS A C 1
ATOM 704 O O . CYS A 1 86 ? -5.569 7.329 -18.304 1.00 85.19 86 CYS A O 1
ATOM 706 N N . TYR A 1 87 ? -6.981 5.654 -18.768 1.00 86.38 87 TYR A N 1
ATOM 707 C CA . TYR A 1 87 ? -5.937 4.632 -18.894 1.00 86.38 87 TYR A CA 1
ATOM 708 C C . TYR A 1 87 ? -5.127 4.747 -20.185 1.00 86.38 87 TYR A C 1
ATOM 710 O O . TYR A 1 87 ? -3.946 4.420 -20.181 1.00 86.38 87 TYR A O 1
ATOM 718 N N . GLU A 1 88 ? -5.749 5.215 -21.263 1.00 89.94 88 GLU A N 1
ATOM 719 C CA . GLU A 1 88 ? -5.100 5.321 -22.569 1.00 89.94 88 GLU A CA 1
ATOM 720 C C . GLU A 1 88 ? -4.224 6.577 -22.679 1.00 89.94 88 GLU A C 1
ATOM 722 O O . GLU A 1 88 ? -3.115 6.530 -23.204 1.00 89.94 88 GLU A O 1
ATOM 727 N N . TRP A 1 89 ? -4.717 7.717 -22.184 1.00 88.00 89 TRP A N 1
ATOM 728 C CA . TRP A 1 89 ? -4.124 9.025 -22.488 1.00 88.00 89 TRP A CA 1
ATOM 729 C C . TRP A 1 89 ? -3.470 9.720 -21.300 1.00 88.00 89 TRP A C 1
ATOM 731 O O . TRP A 1 89 ? -2.768 10.713 -21.494 1.00 88.00 89 TRP A O 1
ATOM 741 N N . PHE A 1 90 ? -3.694 9.240 -20.077 1.00 86.62 90 PHE A N 1
ATOM 742 C CA . PHE A 1 90 ? -3.177 9.885 -18.877 1.00 86.62 90 PHE A CA 1
ATOM 743 C C . PHE A 1 90 ? -2.321 8.923 -18.065 1.00 86.62 90 PHE A C 1
ATOM 745 O O . PHE A 1 90 ? -2.681 7.775 -17.815 1.00 86.62 90 PHE A O 1
ATOM 752 N N . TYR A 1 91 ? -1.187 9.427 -17.588 1.00 86.00 91 TYR A N 1
ATOM 753 C CA . TYR A 1 91 ? -0.421 8.710 -16.582 1.00 86.00 91 TYR A CA 1
ATOM 754 C C . TYR A 1 91 ? -1.192 8.695 -15.268 1.00 86.00 91 TYR A C 1
ATOM 756 O O . TYR A 1 91 ? -1.772 9.702 -14.851 1.00 86.00 91 TYR A O 1
ATOM 764 N N . SER A 1 92 ? -1.165 7.550 -14.589 1.00 84.44 92 SER A N 1
ATOM 765 C CA . SER A 1 92 ? -1.665 7.483 -13.225 1.00 84.44 92 SER A CA 1
ATOM 766 C C . SER A 1 92 ? -0.866 8.440 -12.336 1.00 84.44 92 SER A C 1
ATOM 768 O O . SER A 1 92 ? 0.304 8.726 -12.592 1.00 84.44 92 SER A O 1
ATOM 770 N N . ASN A 1 93 ? -1.455 8.888 -11.227 1.00 81.31 93 ASN A N 1
ATOM 771 C CA . ASN A 1 93 ? -0.734 9.713 -10.252 1.00 81.31 93 ASN A CA 1
ATOM 772 C C . ASN A 1 93 ? 0.532 9.033 -9.690 1.00 81.31 93 ASN A C 1
ATOM 774 O O . ASN A 1 93 ? 1.378 9.715 -9.120 1.00 81.31 93 ASN A O 1
ATOM 778 N N . LEU A 1 94 ? 0.651 7.705 -9.817 1.00 83.88 94 LEU A N 1
ATOM 779 C CA . LEU A 1 94 ? 1.855 6.954 -9.455 1.00 83.88 94 LEU A CA 1
ATOM 780 C C . LEU A 1 94 ? 2.928 7.019 -10.551 1.00 83.88 94 LEU A C 1
ATOM 782 O O . LEU A 1 94 ? 4.114 6.991 -10.246 1.00 83.88 94 LEU A O 1
ATOM 786 N N . ASP A 1 95 ? 2.509 7.121 -11.810 1.00 87.88 95 ASP A N 1
ATOM 787 C CA . ASP A 1 95 ? 3.366 7.073 -12.995 1.00 87.88 95 ASP A CA 1
ATOM 788 C C . ASP A 1 95 ? 3.891 8.447 -13.420 1.00 87.88 95 ASP A C 1
ATOM 790 O O . ASP A 1 95 ? 4.962 8.534 -14.017 1.00 87.88 95 ASP A O 1
ATOM 794 N N . ILE A 1 96 ? 3.183 9.530 -13.082 1.00 86.50 96 ILE A N 1
ATOM 795 C CA . ILE A 1 96 ? 3.641 10.908 -13.326 1.00 86.50 96 ILE A CA 1
ATOM 796 C C . ILE A 1 96 ? 5.096 11.118 -12.861 1.00 86.50 96 ILE A C 1
ATOM 798 O O . ILE A 1 96 ? 5.919 11.505 -13.693 1.00 86.50 96 ILE A O 1
ATOM 802 N N . PRO A 1 97 ? 5.470 10.832 -11.596 1.00 84.06 97 PRO A N 1
ATOM 803 C CA . PRO A 1 97 ? 6.849 11.016 -11.146 1.00 84.06 97 PRO A CA 1
ATOM 804 C C . PRO A 1 97 ? 7.861 10.083 -11.829 1.00 84.06 97 PRO A C 1
ATOM 806 O O . PRO A 1 97 ? 9.056 10.337 -11.759 1.00 84.06 97 PRO A O 1
ATOM 809 N N . LEU A 1 98 ? 7.416 9.008 -12.484 1.00 85.19 98 LEU A N 1
ATOM 810 C CA . LEU A 1 98 ? 8.300 8.050 -13.152 1.00 85.19 98 LEU A CA 1
ATOM 811 C C . LEU A 1 98 ? 8.595 8.441 -14.602 1.00 85.19 98 LEU A C 1
ATOM 813 O O . LEU A 1 98 ? 9.723 8.272 -15.056 1.00 85.19 98 LEU A O 1
ATOM 817 N N . PHE A 1 99 ? 7.597 8.958 -15.325 1.00 84.50 99 PHE A N 1
ATOM 818 C CA . PHE A 1 99 ? 7.709 9.211 -16.768 1.00 84.50 99 PHE A CA 1
ATOM 819 C C . PHE A 1 99 ? 7.779 10.686 -17.152 1.00 84.50 99 PHE A C 1
ATOM 821 O O . PHE A 1 99 ? 8.323 11.010 -18.206 1.00 84.50 99 PHE A O 1
ATOM 828 N N . LEU A 1 100 ? 7.209 11.578 -16.338 1.00 83.31 100 LEU A N 1
ATOM 829 C CA . LEU A 1 100 ? 7.176 13.017 -16.624 1.00 83.31 100 LEU A CA 1
ATOM 830 C C . LEU A 1 100 ? 8.269 13.796 -15.885 1.00 83.31 100 LEU A C 1
ATOM 832 O O . LEU A 1 100 ? 8.484 14.969 -16.188 1.00 83.31 100 LEU A O 1
ATOM 836 N N . MET A 1 101 ? 8.957 13.164 -14.932 1.00 81.06 101 MET A N 1
ATOM 837 C CA . MET A 1 101 ? 10.141 13.743 -14.303 1.00 81.06 101 MET A CA 1
ATOM 838 C C . MET A 1 101 ? 11.388 13.560 -15.168 1.00 81.06 101 MET A C 1
ATOM 840 O O . MET A 1 101 ? 11.382 12.894 -16.204 1.00 81.06 101 MET A O 1
ATOM 844 N N . GLU A 1 102 ? 12.469 14.210 -14.751 1.00 79.75 102 GLU A N 1
ATOM 845 C CA . GLU A 1 102 ? 13.746 14.143 -15.446 1.00 79.75 102 GLU A CA 1
ATOM 846 C C . GLU A 1 102 ? 14.261 12.710 -15.480 1.00 79.75 102 GLU A C 1
ATOM 848 O O . GLU A 1 102 ? 14.458 12.076 -14.447 1.00 79.75 102 GLU A O 1
ATOM 853 N N . ASN A 1 103 ? 14.477 12.204 -16.691 1.00 82.12 103 ASN A N 1
ATOM 854 C CA . ASN A 1 103 ? 15.097 10.905 -16.884 1.00 82.12 103 ASN A CA 1
ATOM 855 C C . ASN A 1 103 ? 16.606 10.971 -16.607 1.00 82.12 103 ASN A C 1
ATOM 857 O O . ASN A 1 103 ? 17.217 12.040 -16.676 1.00 82.12 103 ASN A O 1
ATOM 861 N N . ASP A 1 104 ? 17.223 9.810 -16.385 1.00 81.44 104 ASP A N 1
ATOM 862 C CA . ASP A 1 104 ? 18.656 9.685 -16.076 1.00 81.44 104 ASP A CA 1
ATOM 863 C C . ASP A 1 104 ? 19.554 10.379 -17.112 1.00 81.44 104 ASP A C 1
ATOM 865 O O . ASP A 1 104 ? 20.608 10.921 -16.786 1.00 81.44 104 ASP A O 1
ATOM 869 N N . PHE A 1 105 ? 19.111 10.426 -18.372 1.00 83.50 105 PHE A N 1
ATOM 870 C CA . PHE A 1 105 ? 19.791 11.178 -19.421 1.00 83.50 105 PHE A CA 1
ATOM 871 C C . PHE A 1 105 ? 19.750 12.690 -19.173 1.00 83.50 105 PHE A C 1
ATOM 873 O O . PHE A 1 105 ? 20.780 13.352 -19.254 1.00 83.50 105 PHE A O 1
ATOM 880 N N . SER A 1 106 ? 18.579 13.249 -18.867 1.00 82.56 106 SER A N 1
ATOM 881 C CA . SER A 1 106 ? 18.414 14.678 -18.578 1.00 82.56 106 SER A CA 1
ATOM 882 C C . SER A 1 106 ? 19.194 15.082 -17.331 1.00 82.56 106 SER A C 1
ATOM 884 O O . SER A 1 106 ? 19.853 16.120 -17.349 1.00 82.56 106 SER A O 1
ATOM 886 N N . ILE A 1 107 ? 19.186 14.231 -16.301 1.00 85.19 107 ILE A N 1
ATOM 887 C CA . ILE A 1 107 ? 19.975 14.407 -15.075 1.00 85.19 107 ILE A CA 1
ATOM 888 C C . ILE A 1 107 ? 21.470 14.431 -15.419 1.00 85.19 107 ILE A C 1
ATOM 890 O O . ILE A 1 107 ? 22.146 15.423 -15.151 1.00 85.19 107 ILE A O 1
ATOM 894 N N . CYS A 1 108 ? 21.970 13.409 -16.125 1.00 84.75 108 CYS A N 1
ATOM 895 C CA . CYS A 1 108 ? 23.370 13.333 -16.551 1.00 84.75 108 CYS A CA 1
ATOM 896 C C . CYS A 1 108 ? 23.792 14.561 -17.373 1.00 84.75 108 CYS A C 1
ATOM 898 O O . CYS A 1 108 ? 24.868 15.122 -17.161 1.00 84.75 108 CYS A O 1
ATOM 900 N N . MET A 1 109 ? 22.934 15.022 -18.286 1.00 85.75 109 MET A N 1
ATOM 901 C CA . MET A 1 109 ? 23.204 16.206 -19.101 1.00 85.75 109 MET A CA 1
ATOM 902 C C . MET A 1 109 ? 23.296 17.483 -18.263 1.00 85.75 109 MET A C 1
ATOM 904 O O . MET A 1 109 ? 24.171 18.307 -18.523 1.00 85.75 109 MET A O 1
ATOM 908 N N . LYS A 1 110 ? 22.434 17.650 -17.256 1.00 84.56 110 LYS A N 1
ATOM 909 C CA . LYS A 1 110 ? 22.468 18.816 -16.366 1.00 84.56 110 LYS A CA 1
ATOM 910 C C . LYS A 1 110 ? 23.662 18.804 -15.422 1.00 84.56 110 LYS A C 1
ATOM 912 O O . LYS A 1 110 ? 24.313 19.832 -15.279 1.00 84.56 110 LYS A O 1
ATOM 917 N N . GLU A 1 111 ? 23.954 17.665 -14.806 1.00 87.31 111 GLU A N 1
ATOM 918 C CA . GLU A 1 111 ? 25.022 17.549 -13.810 1.00 87.31 111 GLU A CA 1
ATOM 919 C C . GLU A 1 111 ? 26.409 17.580 -14.452 1.00 87.31 111 GLU A C 1
ATOM 921 O O . GLU A 1 111 ? 27.294 18.306 -14.007 1.00 87.31 111 GLU A O 1
ATOM 926 N N . SER A 1 112 ? 26.603 16.823 -15.536 1.00 84.50 112 SER A N 1
ATOM 927 C CA . SER A 1 112 ? 27.914 16.705 -16.183 1.00 84.50 112 SER A CA 1
ATOM 928 C C . SER A 1 112 ? 28.191 17.831 -17.182 1.00 84.50 112 SER A C 1
ATOM 930 O O . SER A 1 112 ? 29.352 18.114 -17.480 1.00 84.50 112 SER A O 1
ATOM 932 N N . PHE A 1 113 ? 27.147 18.470 -17.729 1.00 85.62 113 PHE A N 1
ATOM 933 C CA . PHE A 1 113 ? 27.278 19.478 -18.787 1.00 85.62 113 PHE A CA 1
ATOM 934 C C . PHE A 1 113 ? 26.331 20.689 -18.619 1.00 85.62 113 PHE A C 1
ATOM 936 O O . PHE A 1 113 ? 25.635 21.062 -19.569 1.00 85.62 113 PHE A O 1
ATOM 943 N N . PRO A 1 114 ? 26.341 21.389 -17.469 1.00 81.44 114 PRO A N 1
ATOM 944 C CA . PRO A 1 114 ? 25.383 22.462 -17.161 1.00 81.44 114 PRO A CA 1
ATOM 945 C C . PRO A 1 114 ? 25.428 23.654 -18.133 1.00 81.44 114 PRO A C 1
ATOM 947 O O . PRO A 1 114 ? 24.440 24.364 -18.307 1.00 81.44 114 PRO A O 1
ATOM 950 N N . GLN A 1 115 ? 26.564 23.881 -18.801 1.00 82.69 115 GLN A N 1
ATOM 951 C CA . GLN A 1 115 ? 26.745 24.982 -19.758 1.00 82.69 115 GLN A CA 1
ATOM 952 C C . GLN A 1 115 ? 26.495 24.582 -21.222 1.00 82.69 115 GLN A C 1
ATOM 954 O O . GLN A 1 115 ? 26.698 25.389 -22.134 1.00 82.69 115 GLN A O 1
ATOM 959 N N . LEU A 1 116 ? 26.070 23.344 -21.487 1.00 79.56 116 LEU A N 1
ATOM 960 C CA . LEU A 1 116 ? 25.901 22.842 -22.845 1.00 79.56 116 LEU A CA 1
ATOM 961 C C . LEU A 1 116 ? 24.628 23.405 -23.492 1.00 79.56 116 LEU A C 1
ATOM 963 O O . LEU A 1 116 ? 23.531 22.874 -23.354 1.00 79.56 116 LEU A O 1
ATOM 967 N N . LYS A 1 117 ? 24.787 24.491 -24.251 1.00 71.94 117 LYS A N 1
ATOM 968 C CA . LYS A 1 117 ? 23.687 25.187 -24.951 1.00 71.94 117 LYS A CA 1
ATOM 969 C C . LYS A 1 117 ? 23.370 24.612 -26.339 1.00 71.94 117 LYS A C 1
ATOM 971 O O . LYS A 1 117 ? 22.427 25.049 -27.000 1.00 71.94 117 LYS A O 1
ATOM 976 N N . MET A 1 118 ? 24.174 23.665 -26.823 1.00 71.12 118 MET A N 1
ATOM 977 C CA . MET A 1 118 ? 24.085 23.151 -28.191 1.00 71.12 118 MET A CA 1
ATOM 978 C C . MET A 1 118 ? 23.046 22.032 -28.311 1.00 71.12 118 MET A C 1
ATOM 980 O O . MET A 1 118 ? 23.111 21.030 -27.611 1.00 71.12 118 MET A O 1
ATOM 984 N N . LYS A 1 119 ? 22.120 22.164 -29.271 1.00 71.12 119 LYS A N 1
ATOM 985 C CA . LYS A 1 119 ? 21.089 21.148 -29.574 1.00 71.12 119 LYS A CA 1
ATOM 986 C C . LYS A 1 119 ? 21.561 20.046 -30.534 1.00 71.12 119 LYS A C 1
ATOM 988 O O . LYS A 1 119 ? 20.797 19.141 -30.857 1.00 71.12 119 LYS A O 1
ATOM 993 N N . LYS A 1 120 ? 22.795 20.140 -31.041 1.00 78.06 120 LYS A N 1
ATOM 994 C CA . LYS A 1 120 ? 23.412 19.164 -31.950 1.00 78.06 120 LYS A CA 1
ATOM 995 C C . LYS A 1 120 ? 24.829 18.876 -31.476 1.00 78.06 120 LYS A C 1
ATOM 997 O O . LYS A 1 120 ? 25.598 19.810 -31.280 1.00 78.06 120 LYS A O 1
ATOM 1002 N N . LEU A 1 121 ? 25.150 17.595 -31.331 1.00 83.50 121 LEU A N 1
ATOM 1003 C CA . LEU A 1 121 ? 26.457 17.117 -30.890 1.00 83.50 121 LEU A CA 1
ATOM 1004 C C . LEU A 1 121 ? 27.124 16.301 -31.994 1.00 83.50 121 LEU A C 1
ATOM 1006 O O . LEU A 1 121 ? 26.469 15.548 -32.723 1.00 83.50 121 LEU A O 1
ATOM 1010 N N . ARG A 1 122 ? 28.443 16.441 -32.104 1.00 86.81 122 ARG A N 1
ATOM 1011 C CA . ARG A 1 122 ? 29.297 15.642 -32.982 1.00 86.81 122 ARG A CA 1
ATOM 1012 C C . ARG A 1 122 ? 29.442 14.229 -32.429 1.00 86.81 122 ARG A C 1
ATOM 1014 O O . ARG A 1 122 ? 29.258 13.959 -31.243 1.00 86.81 122 ARG A O 1
ATOM 1021 N N . ARG A 1 123 ? 29.837 13.294 -33.294 1.00 86.94 123 ARG A N 1
ATOM 1022 C CA . ARG A 1 123 ? 29.982 11.872 -32.940 1.00 86.94 123 ARG A CA 1
ATOM 1023 C C . ARG A 1 123 ? 30.909 11.640 -31.738 1.00 86.94 123 ARG A C 1
ATOM 1025 O O . ARG A 1 123 ? 30.612 10.784 -30.911 1.00 86.94 123 ARG A O 1
ATOM 1032 N N . VAL A 1 124 ? 31.998 12.403 -31.628 1.00 85.25 124 VAL A N 1
ATOM 1033 C CA . VAL A 1 124 ? 32.973 12.301 -30.524 1.00 85.25 124 VAL A CA 1
ATOM 1034 C C . VAL A 1 124 ? 32.354 12.726 -29.187 1.00 85.25 124 VAL A C 1
ATOM 1036 O O . VAL A 1 124 ? 32.549 12.059 -28.174 1.00 85.25 124 VAL A O 1
ATOM 1039 N N . GLU A 1 125 ? 31.540 13.780 -29.199 1.00 85.00 125 GLU A N 1
ATOM 1040 C CA . GLU A 1 125 ? 30.826 14.296 -28.025 1.00 85.00 125 GLU A CA 1
ATOM 1041 C C . GLU A 1 125 ? 29.769 13.283 -27.553 1.00 85.00 125 GLU A C 1
ATOM 1043 O O . GLU A 1 125 ? 29.733 12.917 -26.378 1.00 85.00 125 GLU A O 1
ATOM 1048 N N . TRP A 1 126 ? 29.007 12.698 -28.486 1.00 86.50 126 TRP A N 1
ATOM 1049 C CA . TRP A 1 126 ? 28.088 11.590 -28.191 1.00 86.50 126 TRP A CA 1
ATOM 1050 C C . TRP A 1 126 ? 28.784 10.341 -27.646 1.00 86.50 126 TRP A C 1
ATOM 1052 O O . TRP A 1 126 ? 28.209 9.605 -26.843 1.00 86.50 126 TRP A O 1
ATOM 1062 N N . CYS A 1 127 ? 30.007 10.049 -28.092 1.00 84.56 127 CYS A N 1
ATOM 1063 C CA . CYS A 1 127 ? 30.797 8.958 -27.525 1.00 84.56 127 CYS A CA 1
ATOM 1064 C C . CYS A 1 127 ? 31.193 9.245 -26.072 1.00 84.56 127 CYS A C 1
ATOM 1066 O O . CYS A 1 127 ? 31.206 8.315 -25.270 1.00 84.56 127 CYS A O 1
ATOM 1068 N N . LYS A 1 128 ? 31.479 10.505 -25.719 1.00 84.12 128 LYS A N 1
ATOM 1069 C CA . LYS A 1 128 ? 31.809 10.891 -24.342 1.00 84.12 128 LYS A CA 1
ATOM 1070 C C . LYS A 1 128 ? 30.593 10.781 -23.416 1.00 84.12 128 LYS A C 1
ATOM 1072 O O . LYS A 1 128 ? 30.708 10.145 -22.376 1.00 84.12 128 LYS A O 1
ATOM 1077 N N . ILE A 1 129 ? 29.423 11.268 -23.840 1.00 85.69 129 ILE A N 1
ATOM 1078 C CA . ILE A 1 129 ? 28.168 11.154 -23.066 1.00 85.69 129 ILE A CA 1
ATOM 1079 C C . ILE A 1 129 ? 27.772 9.689 -22.853 1.00 85.69 129 ILE A C 1
ATOM 1081 O O . ILE A 1 129 ? 27.507 9.273 -21.730 1.00 85.69 129 ILE A O 1
ATOM 1085 N N . ARG A 1 130 ? 27.796 8.861 -23.907 1.00 84.94 130 ARG A N 1
ATOM 1086 C CA . ARG A 1 130 ? 27.453 7.434 -23.772 1.00 84.94 130 ARG A CA 1
ATOM 1087 C C . ARG A 1 130 ? 28.404 6.678 -22.848 1.00 84.94 130 ARG A C 1
ATOM 1089 O O . ARG A 1 130 ? 27.968 5.748 -22.196 1.00 84.94 130 ARG A O 1
ATOM 1096 N N . ARG A 1 131 ? 29.682 7.062 -22.776 1.00 84.75 131 ARG A N 1
ATOM 1097 C CA . ARG A 1 131 ? 30.626 6.453 -21.824 1.00 84.75 131 ARG A CA 1
ATOM 1098 C C . ARG A 1 131 ? 30.274 6.773 -20.372 1.00 84.75 131 ARG A C 1
ATOM 1100 O O . ARG A 1 131 ? 30.450 5.898 -19.538 1.00 84.75 131 ARG A O 1
ATOM 1107 N N . LEU A 1 132 ? 29.764 7.975 -20.093 1.00 83.31 132 LEU A N 1
ATOM 1108 C CA . LEU A 1 132 ? 29.331 8.372 -18.747 1.00 83.31 132 LEU A CA 1
ATOM 1109 C C . LEU A 1 132 ? 28.092 7.596 -18.288 1.00 83.31 132 LEU A C 1
ATOM 1111 O O . LEU A 1 132 ? 28.005 7.218 -17.129 1.00 83.31 132 LEU A O 1
ATOM 1115 N N . MET A 1 133 ? 27.173 7.299 -19.208 1.00 79.00 133 MET A N 1
ATOM 1116 C CA . MET A 1 133 ? 25.946 6.543 -18.920 1.00 79.00 133 MET A CA 1
ATOM 1117 C C . MET A 1 133 ? 26.120 5.014 -18.937 1.00 79.00 133 MET A C 1
ATOM 1119 O O . MET A 1 133 ? 25.159 4.278 -18.733 1.00 79.00 133 MET A O 1
ATOM 1123 N N . GLY A 1 134 ? 27.334 4.518 -19.195 1.00 80.44 134 GLY A N 1
ATOM 1124 C CA . GLY A 1 134 ? 27.631 3.088 -19.250 1.00 80.44 134 GLY A CA 1
ATOM 1125 C C . GLY A 1 134 ? 27.345 2.423 -20.603 1.00 80.44 134 GLY A C 1
ATOM 1126 O O . GLY A 1 134 ? 27.111 3.058 -21.632 1.00 80.44 134 GLY A O 1
ATOM 1127 N N . LYS A 1 135 ? 27.443 1.089 -20.643 1.00 71.44 135 LYS A N 1
ATOM 1128 C CA . LYS A 1 135 ? 27.224 0.320 -21.878 1.00 71.44 135 LYS A CA 1
ATOM 1129 C C . LYS A 1 135 ? 25.726 0.299 -22.211 1.00 71.44 135 LYS A C 1
ATOM 1131 O O . LYS A 1 135 ? 24.958 -0.201 -21.395 1.00 71.44 135 LYS A O 1
ATOM 1136 N N . PRO A 1 136 ? 25.302 0.736 -23.415 1.00 69.19 136 PRO A N 1
ATOM 1137 C CA . PRO A 1 136 ? 23.916 0.584 -23.840 1.00 69.19 136 PRO A CA 1
ATOM 1138 C C . PRO A 1 136 ? 23.533 -0.897 -23.822 1.00 69.19 136 PRO A C 1
ATOM 1140 O O . PRO A 1 136 ? 24.177 -1.712 -24.495 1.00 69.19 136 PRO A O 1
ATOM 1143 N N . ARG A 1 137 ? 22.512 -1.255 -23.043 1.00 74.06 137 ARG A N 1
ATOM 1144 C CA . ARG A 1 137 ? 22.023 -2.633 -22.981 1.00 74.06 137 ARG A CA 1
ATOM 1145 C C . ARG A 1 137 ? 21.335 -2.984 -24.300 1.00 74.06 137 ARG A C 1
ATOM 1147 O O . ARG A 1 137 ? 20.732 -2.133 -24.954 1.00 74.06 137 ARG A O 1
ATOM 1154 N N . ARG A 1 138 ? 21.484 -4.231 -24.751 1.00 83.38 138 ARG A N 1
ATOM 1155 C CA . ARG A 1 138 ? 20.815 -4.689 -25.976 1.00 83.38 138 ARG A CA 1
ATOM 1156 C C . ARG A 1 138 ? 19.330 -4.847 -25.679 1.00 83.38 138 ARG A C 1
ATOM 1158 O O . ARG A 1 138 ? 18.981 -5.492 -24.699 1.00 83.38 138 ARG A O 1
ATOM 1165 N N . CYS A 1 139 ? 18.488 -4.303 -26.548 1.00 86.38 139 CYS A N 1
ATOM 1166 C CA . CYS A 1 139 ? 17.057 -4.553 -26.495 1.00 86.38 139 CYS A CA 1
ATOM 1167 C C . CYS A 1 139 ? 16.809 -6.056 -26.717 1.00 86.38 139 CYS A C 1
ATOM 1169 O O . CYS A 1 139 ? 17.216 -6.610 -27.741 1.00 86.38 139 CYS A O 1
ATOM 1171 N N . SER A 1 140 ? 16.219 -6.714 -25.723 1.00 90.12 140 SER A N 1
ATOM 1172 C CA . SER A 1 140 ? 15.892 -8.140 -25.708 1.00 90.12 140 SER A CA 1
ATOM 1173 C C . SER A 1 140 ? 14.642 -8.367 -24.846 1.00 90.12 140 SER A C 1
ATOM 1175 O O . SER A 1 140 ? 14.295 -7.491 -24.051 1.00 90.12 140 SER A O 1
ATOM 1177 N N . PRO A 1 141 ? 13.973 -9.529 -24.948 1.00 92.12 141 PRO A N 1
ATOM 1178 C CA . PRO A 1 141 ? 12.864 -9.860 -24.053 1.00 92.12 141 PRO A CA 1
ATOM 1179 C C . PRO A 1 141 ? 13.255 -9.805 -22.567 1.00 92.12 141 PRO A C 1
ATOM 1181 O O . PRO A 1 141 ? 12.530 -9.223 -21.771 1.00 92.12 141 PRO A O 1
ATOM 1184 N N . ALA A 1 142 ? 14.441 -10.312 -22.211 1.00 86.56 142 ALA A N 1
ATOM 1185 C CA . ALA A 1 142 ? 14.954 -10.261 -20.839 1.00 86.56 142 ALA A CA 1
ATOM 1186 C C . ALA A 1 142 ? 15.169 -8.822 -20.340 1.00 86.56 142 ALA A C 1
ATOM 1188 O O . ALA A 1 142 ? 14.867 -8.522 -19.192 1.00 86.56 142 ALA A O 1
ATOM 1189 N N . PHE A 1 143 ? 15.635 -7.921 -21.213 1.00 88.00 143 PHE A N 1
ATOM 1190 C CA . PHE A 1 143 ? 15.745 -6.499 -20.884 1.00 88.00 143 PHE A CA 1
ATOM 1191 C C . PHE A 1 143 ? 14.375 -5.891 -20.559 1.00 88.00 143 PHE A C 1
ATOM 1193 O O . PHE A 1 143 ? 14.253 -5.171 -19.578 1.00 88.00 143 PHE A O 1
ATOM 1200 N N . PHE A 1 144 ? 13.334 -6.194 -21.341 1.00 89.38 144 PHE A N 1
ATOM 1201 C CA . PHE A 1 144 ? 11.995 -5.674 -21.052 1.00 89.38 144 PHE A CA 1
ATOM 1202 C C . PHE A 1 144 ? 11.417 -6.214 -19.748 1.00 89.38 144 PHE A C 1
ATOM 1204 O O . PHE A 1 144 ? 10.763 -5.458 -19.034 1.00 89.38 144 PHE A O 1
ATOM 1211 N N . GLU A 1 145 ? 11.647 -7.488 -19.433 1.00 88.00 145 GLU A N 1
ATOM 1212 C CA . GLU A 1 145 ? 11.156 -8.064 -18.181 1.00 88.00 145 GLU A CA 1
ATOM 1213 C C . GLU A 1 145 ? 11.832 -7.424 -16.967 1.00 88.00 145 GLU A C 1
ATOM 1215 O O . GLU A 1 145 ? 11.158 -7.020 -16.023 1.00 88.00 145 GLU A O 1
ATOM 1220 N N . GLU A 1 146 ? 13.146 -7.224 -17.041 1.00 86.81 146 GLU A N 1
ATOM 1221 C CA . GLU A 1 146 ? 13.915 -6.535 -16.007 1.00 86.81 146 GLU A CA 1
ATOM 1222 C C . GLU A 1 146 ? 13.459 -5.078 -15.819 1.00 86.81 146 GLU A C 1
ATOM 1224 O O . GLU A 1 146 ? 13.204 -4.652 -14.693 1.00 86.81 146 GLU A O 1
ATOM 1229 N N . GLU A 1 147 ? 13.278 -4.319 -16.906 1.00 87.69 147 GLU A N 1
ATOM 1230 C CA . GLU A 1 147 ? 12.799 -2.930 -16.833 1.00 87.69 147 GLU A CA 1
ATOM 1231 C C . GLU A 1 147 ? 11.362 -2.838 -16.297 1.00 87.69 147 GLU A C 1
ATOM 1233 O O . GLU A 1 147 ? 11.046 -1.932 -15.522 1.00 87.69 147 GLU A O 1
ATOM 1238 N N . ARG A 1 148 ? 10.481 -3.783 -16.661 1.00 89.69 148 ARG A N 1
ATOM 1239 C CA . ARG A 1 148 ? 9.123 -3.876 -16.097 1.00 89.69 148 ARG A CA 1
ATOM 1240 C C . ARG A 1 148 ? 9.161 -4.171 -14.601 1.00 89.69 148 ARG A C 1
ATOM 1242 O O . ARG A 1 148 ? 8.442 -3.514 -13.850 1.00 89.69 148 ARG A O 1
ATOM 1249 N N . GLY A 1 149 ? 10.005 -5.109 -14.171 1.00 87.38 149 GLY A N 1
ATOM 1250 C CA . GLY A 1 149 ? 10.200 -5.428 -12.757 1.00 87.38 149 GLY A CA 1
ATOM 1251 C C . GLY A 1 149 ? 10.710 -4.221 -11.968 1.00 87.38 149 GLY A C 1
ATOM 1252 O O . GLY A 1 149 ? 10.119 -3.834 -10.959 1.00 87.38 149 GLY A O 1
ATOM 1253 N N . ALA A 1 150 ? 11.740 -3.544 -12.480 1.00 85.50 150 ALA A N 1
ATOM 1254 C CA . ALA A 1 150 ? 12.275 -2.327 -11.876 1.00 85.50 150 ALA A CA 1
ATOM 1255 C C . ALA A 1 150 ? 11.222 -1.207 -11.794 1.00 85.50 150 ALA A C 1
ATOM 1257 O O . ALA A 1 150 ? 11.138 -0.499 -10.785 1.00 85.50 150 ALA A O 1
ATOM 1258 N N . LEU A 1 151 ? 10.393 -1.050 -12.829 1.00 87.88 151 LEU A N 1
ATOM 1259 C CA . LEU A 1 151 ? 9.296 -0.086 -12.838 1.00 87.88 151 LEU A CA 1
ATOM 1260 C C . LEU A 1 151 ? 8.244 -0.409 -11.768 1.00 87.88 151 LEU A C 1
ATOM 1262 O O . LEU A 1 151 ? 7.821 0.495 -11.044 1.00 87.88 151 LEU A O 1
ATOM 1266 N N . GLU A 1 152 ? 7.838 -1.671 -11.626 1.00 86.44 152 GLU A N 1
ATOM 1267 C CA . GLU A 1 152 ? 6.841 -2.058 -10.622 1.00 86.44 152 GLU A CA 1
ATOM 1268 C C . GLU A 1 152 ? 7.382 -1.934 -9.191 1.00 86.44 152 GLU A C 1
ATOM 1270 O O . GLU A 1 152 ? 6.671 -1.467 -8.295 1.00 86.44 152 GLU A O 1
ATOM 1275 N N . ALA A 1 153 ? 8.668 -2.221 -8.979 1.00 83.88 153 ALA A N 1
ATOM 1276 C CA . ALA A 1 153 ? 9.337 -1.955 -7.708 1.00 83.88 153 ALA A CA 1
ATOM 1277 C C . ALA A 1 153 ? 9.303 -0.453 -7.359 1.00 83.88 153 ALA A C 1
ATOM 1279 O O . ALA A 1 153 ? 8.941 -0.066 -6.241 1.00 83.88 153 ALA A O 1
ATOM 1280 N N . ARG A 1 154 ? 9.597 0.425 -8.333 1.00 85.81 154 ARG A N 1
ATOM 1281 C CA . ARG A 1 154 ? 9.501 1.886 -8.152 1.00 85.81 154 ARG A CA 1
ATOM 1282 C C . ARG A 1 154 ? 8.067 2.332 -7.844 1.00 85.81 154 ARG A C 1
ATOM 1284 O O . ARG A 1 154 ? 7.867 3.132 -6.928 1.00 85.81 154 ARG A O 1
ATOM 1291 N N . ARG A 1 155 ? 7.064 1.797 -8.549 1.00 88.06 155 ARG A N 1
ATOM 1292 C CA . ARG A 1 155 ? 5.637 2.076 -8.289 1.00 88.06 155 ARG A CA 1
ATOM 1293 C C . ARG A 1 155 ? 5.217 1.668 -6.886 1.00 88.06 155 ARG A C 1
ATOM 1295 O O . ARG A 1 155 ? 4.557 2.449 -6.203 1.00 88.06 155 ARG A O 1
ATOM 1302 N N . THR A 1 156 ? 5.621 0.481 -6.444 1.00 84.44 156 THR A N 1
ATOM 1303 C CA . THR A 1 156 ? 5.326 -0.025 -5.100 1.00 84.44 156 THR A CA 1
ATOM 1304 C C . THR A 1 156 ? 5.913 0.886 -4.027 1.00 84.44 156 THR A C 1
ATOM 1306 O O . THR A 1 156 ? 5.200 1.285 -3.106 1.00 84.44 156 THR A O 1
ATOM 1309 N N . LYS A 1 157 ? 7.162 1.334 -4.199 1.00 84.06 157 LYS A N 1
ATOM 1310 C CA . LYS A 1 157 ? 7.800 2.298 -3.290 1.00 84.06 157 LYS A CA 1
ATOM 1311 C C . LYS A 1 157 ? 7.038 3.625 -3.210 1.00 84.06 157 LYS A C 1
ATOM 1313 O O . LYS A 1 157 ? 6.789 4.126 -2.113 1.00 84.06 157 LYS A O 1
ATOM 1318 N N . ILE A 1 158 ? 6.648 4.192 -4.354 1.00 86.25 158 ILE A N 1
ATOM 1319 C CA . ILE A 1 158 ? 5.875 5.445 -4.402 1.00 86.25 158 ILE A CA 1
ATOM 1320 C C . ILE A 1 158 ? 4.513 5.265 -3.724 1.00 86.25 158 ILE A C 1
ATOM 1322 O O . ILE A 1 158 ? 4.099 6.113 -2.933 1.00 86.25 158 ILE A O 1
ATOM 1326 N N . ARG A 1 159 ? 3.823 4.152 -4.003 1.00 86.75 159 ARG A N 1
ATOM 1327 C CA . ARG A 1 159 ? 2.519 3.822 -3.416 1.00 86.75 159 ARG A CA 1
ATOM 1328 C C . ARG A 1 159 ? 2.606 3.739 -1.893 1.00 86.75 159 ARG A C 1
ATOM 1330 O O . ARG A 1 159 ? 1.830 4.409 -1.215 1.00 86.75 159 ARG A O 1
ATOM 1337 N N . LEU A 1 160 ? 3.589 3.005 -1.369 1.00 85.75 160 LEU A N 1
ATOM 1338 C CA . LEU A 1 160 ? 3.833 2.882 0.068 1.00 85.75 160 LEU A CA 1
ATOM 1339 C C . LEU A 1 160 ? 4.109 4.247 0.711 1.00 85.75 160 LEU A C 1
ATOM 1341 O O . LEU A 1 160 ? 3.456 4.618 1.684 1.00 85.75 160 LEU A O 1
ATOM 1345 N N . SER A 1 161 ? 5.029 5.024 0.132 1.00 86.12 161 SER A N 1
ATOM 1346 C CA . SER A 1 161 ? 5.369 6.363 0.627 1.00 86.12 161 SER A CA 1
ATOM 1347 C C . SER A 1 161 ? 4.144 7.281 0.688 1.00 86.12 161 SER A C 1
ATOM 1349 O O . SER A 1 161 ? 3.935 7.974 1.686 1.00 86.12 161 SER A O 1
ATOM 1351 N N . LYS A 1 162 ? 3.285 7.238 -0.336 1.00 86.50 162 LYS A N 1
ATOM 1352 C CA . LYS A 1 162 ? 2.057 8.034 -0.387 1.00 86.50 162 LYS A CA 1
ATOM 1353 C C . LYS A 1 162 ? 1.038 7.608 0.671 1.00 86.50 162 LYS A C 1
ATOM 1355 O O . LYS A 1 162 ? 0.479 8.476 1.336 1.00 86.50 162 LYS A O 1
ATOM 1360 N N . ILE A 1 163 ? 0.815 6.303 0.851 1.00 84.00 163 ILE A N 1
ATOM 1361 C CA . ILE A 1 163 ? -0.095 5.781 1.886 1.00 84.00 163 ILE A CA 1
ATOM 1362 C C . ILE A 1 163 ? 0.386 6.203 3.278 1.00 84.00 163 ILE A C 1
ATOM 1364 O O . ILE A 1 163 ? -0.410 6.690 4.078 1.00 84.00 163 ILE A O 1
ATOM 1368 N N . LEU A 1 164 ? 1.688 6.078 3.554 1.00 86.81 164 LEU A N 1
ATOM 1369 C CA . LEU A 1 164 ? 2.274 6.487 4.832 1.00 86.81 164 LEU A CA 1
ATOM 1370 C C . LEU A 1 164 ? 2.122 7.992 5.085 1.00 86.81 164 LEU A C 1
ATOM 1372 O O . LEU A 1 164 ? 1.765 8.386 6.195 1.00 86.81 164 LEU A O 1
ATOM 1376 N N . SER A 1 165 ? 2.339 8.827 4.063 1.00 87.94 165 SER A N 1
ATOM 1377 C CA . SER A 1 165 ? 2.127 10.276 4.169 1.00 87.94 165 SER A CA 1
ATOM 1378 C C . SER A 1 165 ? 0.670 10.609 4.489 1.00 87.94 165 SER A C 1
ATOM 1380 O O . SER A 1 165 ? 0.411 11.343 5.435 1.00 87.94 165 SER A O 1
ATOM 1382 N N . LEU A 1 166 ? -0.284 10.021 3.760 1.00 86.12 166 LEU A N 1
ATOM 1383 C CA . LEU A 1 166 ? -1.710 10.244 4.014 1.00 86.12 166 LEU A CA 1
ATOM 1384 C C . LEU A 1 166 ? -2.103 9.782 5.419 1.00 86.12 166 LEU A C 1
ATOM 1386 O O . LEU A 1 166 ? -2.768 10.515 6.144 1.00 86.12 166 LEU A O 1
ATOM 1390 N N . LYS A 1 167 ? -1.655 8.594 5.840 1.00 85.69 167 LYS A N 1
ATOM 1391 C CA . LYS A 1 167 ? -1.911 8.081 7.192 1.00 85.69 167 LYS A CA 1
ATOM 1392 C C . LYS A 1 167 ? -1.367 9.031 8.261 1.00 85.69 167 LYS A C 1
ATOM 1394 O O . LYS A 1 167 ? -2.048 9.273 9.253 1.00 85.69 167 LYS A O 1
ATOM 1399 N N . LYS A 1 168 ? -0.179 9.609 8.055 1.00 89.94 168 LYS A N 1
ATOM 1400 C CA . LYS A 1 168 ? 0.395 10.618 8.956 1.00 89.94 168 LYS A CA 1
ATOM 1401 C C . LYS A 1 168 ? -0.498 11.858 9.063 1.00 89.94 168 LYS A C 1
ATOM 1403 O O . LYS A 1 168 ? -0.757 12.313 10.176 1.00 89.94 168 LYS A O 1
ATOM 1408 N N . ASP A 1 169 ? -0.993 12.370 7.940 1.00 89.00 169 ASP A N 1
ATOM 1409 C CA . ASP A 1 169 ? -1.864 13.551 7.913 1.00 89.00 169 ASP A CA 1
ATOM 1410 C C . ASP A 1 169 ? -3.195 13.287 8.629 1.00 89.00 169 ASP A C 1
ATOM 1412 O O . ASP A 1 169 ? -3.622 14.083 9.467 1.00 89.00 169 ASP A O 1
ATOM 1416 N N . TRP A 1 170 ? -3.802 12.122 8.394 1.00 87.38 170 TRP A N 1
ATOM 1417 C CA . TRP A 1 170 ? -5.031 11.718 9.075 1.00 87.38 170 TRP A CA 1
ATOM 1418 C C . TRP A 1 170 ? -4.843 11.483 10.576 1.00 87.38 170 TRP A C 1
ATOM 1420 O O . TRP A 1 170 ? -5.699 11.878 11.365 1.00 87.38 170 TRP A O 1
ATOM 1430 N N . ILE A 1 171 ? -3.715 10.901 11.000 1.00 90.38 171 ILE A N 1
ATOM 1431 C CA . ILE A 1 171 ? -3.374 10.780 12.427 1.00 90.38 171 ILE A CA 1
ATOM 1432 C C . ILE A 1 171 ? -3.265 12.169 13.062 1.00 90.38 171 ILE A C 1
ATOM 1434 O O . ILE A 1 171 ? -3.783 12.384 14.157 1.00 90.38 171 ILE A O 1
ATOM 1438 N N . ASN A 1 172 ? -2.627 13.126 12.387 1.00 91.31 172 ASN A N 1
ATOM 1439 C CA . ASN A 1 172 ? -2.538 14.500 12.882 1.00 91.31 172 ASN A CA 1
ATOM 1440 C C . ASN A 1 172 ? -3.918 15.166 12.962 1.00 91.31 172 ASN A C 1
ATOM 1442 O O . ASN A 1 172 ? -4.219 15.839 13.945 1.00 91.31 172 ASN A O 1
ATOM 1446 N N . GLN A 1 173 ? -4.786 14.940 11.975 1.00 91.50 173 GLN A N 1
ATOM 1447 C CA . GLN A 1 173 ? -6.163 15.425 12.013 1.00 91.50 173 GLN A CA 1
ATOM 1448 C C . GLN A 1 173 ? -6.950 14.821 13.182 1.00 91.50 173 GLN A C 1
ATOM 1450 O O . GLN A 1 173 ? -7.643 15.555 13.885 1.00 91.50 173 GLN A O 1
ATOM 1455 N N . LEU A 1 174 ? -6.822 13.515 13.425 1.00 92.56 174 LEU A N 1
ATOM 1456 C CA . LEU A 1 174 ? -7.479 12.845 14.546 1.00 92.56 174 LEU A CA 1
ATOM 1457 C C . LEU A 1 174 ? -6.970 13.372 15.893 1.00 92.56 174 LEU A C 1
ATOM 1459 O O . LEU A 1 174 ? -7.772 13.628 16.787 1.00 92.56 174 LEU A O 1
ATOM 1463 N N . LYS A 1 175 ? -5.658 13.613 16.020 1.00 92.44 175 LYS A N 1
ATOM 1464 C CA . LYS A 1 175 ? -5.070 14.267 17.201 1.00 92.44 175 LYS A CA 1
ATOM 1465 C C . LYS A 1 175 ? -5.680 15.646 17.443 1.00 92.44 175 LYS A C 1
ATOM 1467 O O . LYS A 1 175 ? -6.108 15.923 18.557 1.00 92.44 175 LYS A O 1
ATOM 1472 N N . ASN A 1 176 ? -5.785 16.473 16.404 1.00 93.19 176 ASN A N 1
ATOM 1473 C CA . ASN A 1 176 ? -6.384 17.804 16.517 1.00 93.19 176 ASN A CA 1
ATOM 1474 C C . ASN A 1 176 ? -7.860 17.737 16.934 1.00 93.19 176 ASN A C 1
ATOM 1476 O O . ASN A 1 176 ? -8.283 18.501 17.799 1.00 93.19 176 ASN A O 1
ATOM 1480 N N . LEU A 1 177 ? -8.630 16.806 16.358 1.00 92.19 177 LEU A N 1
ATOM 1481 C CA . LEU A 1 177 ? -10.022 16.579 16.749 1.00 92.19 177 LEU A CA 1
ATOM 1482 C C . LEU A 1 177 ? -10.123 16.118 18.210 1.00 92.19 177 LEU A C 1
ATOM 1484 O O . LEU A 1 177 ? -10.966 16.625 18.940 1.00 92.19 177 LEU A O 1
ATOM 1488 N N . ASN A 1 178 ? -9.248 15.221 18.674 1.00 93.44 178 ASN A N 1
ATOM 1489 C CA . ASN A 1 178 ? -9.215 14.817 20.084 1.00 93.44 178 ASN A CA 1
ATOM 1490 C C . ASN A 1 178 ? -8.966 16.018 21.006 1.00 93.44 178 ASN A C 1
ATOM 1492 O O . ASN A 1 178 ? -9.708 16.210 21.964 1.00 93.44 178 ASN A O 1
ATOM 1496 N N . THR A 1 179 ? -7.998 16.877 20.677 1.00 93.94 179 THR A N 1
ATOM 1497 C CA . THR A 1 179 ? -7.732 18.100 21.449 1.00 93.94 179 THR A CA 1
ATOM 1498 C C . THR A 1 179 ? -8.931 19.056 21.460 1.00 93.94 179 THR A C 1
ATOM 1500 O O . THR A 1 179 ? -9.220 19.681 22.479 1.00 93.94 179 THR A O 1
ATOM 1503 N N . GLU A 1 180 ? -9.648 19.191 20.343 1.00 90.81 180 GLU A N 1
ATOM 1504 C CA . GLU A 1 180 ? -10.868 20.005 20.262 1.00 90.81 180 GLU A CA 1
ATOM 1505 C C . GLU A 1 180 ? -12.000 19.418 21.122 1.00 90.81 180 GLU A C 1
ATOM 1507 O O . GLU A 1 180 ? -12.649 20.153 21.868 1.00 90.81 180 GLU A O 1
ATOM 1512 N N . ALA A 1 181 ? -12.184 18.096 21.093 1.00 90.19 181 ALA A N 1
ATOM 1513 C CA . ALA A 1 181 ? -13.162 17.397 21.923 1.00 90.19 181 ALA A CA 1
ATOM 1514 C C . ALA A 1 181 ? -12.846 17.522 23.422 1.00 90.19 181 ALA A C 1
ATOM 1516 O O . ALA A 1 181 ? -13.748 17.772 24.221 1.00 90.19 181 ALA A O 1
ATOM 1517 N N . GLU A 1 182 ? -11.575 17.391 23.811 1.00 90.81 182 GLU A N 1
ATOM 1518 C CA . GLU A 1 182 ? -11.117 17.584 25.192 1.00 90.81 182 GLU A CA 1
ATOM 1519 C C . GLU A 1 182 ? -11.397 19.007 25.682 1.00 90.81 182 GLU A C 1
ATOM 1521 O O . GLU A 1 182 ? -11.938 19.189 26.775 1.00 90.81 182 GLU A O 1
ATOM 1526 N N . LYS A 1 183 ? -11.113 20.020 24.851 1.00 92.19 183 LYS A N 1
ATOM 1527 C CA . LYS A 1 183 ? -11.446 21.418 25.156 1.00 92.19 183 LYS A CA 1
ATOM 1528 C C . LYS A 1 183 ? -12.948 21.604 25.327 1.00 92.19 183 LYS A C 1
ATOM 1530 O O . LYS A 1 183 ? -13.367 22.113 26.363 1.00 92.19 183 LYS A O 1
ATOM 1535 N N . ALA A 1 184 ? -13.759 21.154 24.371 1.00 88.06 184 ALA A N 1
ATOM 1536 C CA . ALA A 1 184 ? -15.217 21.256 24.454 1.00 88.06 184 ALA A CA 1
ATOM 1537 C C . ALA A 1 184 ? -15.749 20.614 25.746 1.00 88.06 184 ALA A C 1
ATOM 1539 O O . ALA A 1 184 ? -16.545 21.221 26.461 1.00 88.06 184 ALA A O 1
ATOM 1540 N N . LYS A 1 185 ? -15.219 19.440 26.109 1.00 89.06 185 LYS A N 1
ATOM 1541 C CA . LYS A 1 185 ? -15.558 18.749 27.355 1.00 89.06 185 LYS A CA 1
ATOM 1542 C C . LYS A 1 185 ? -15.137 19.534 28.601 1.00 89.06 185 LYS A C 1
ATOM 1544 O O . LYS A 1 185 ? -15.919 19.607 29.544 1.00 89.06 185 LYS A O 1
ATOM 1549 N N . SER A 1 186 ? -13.953 20.153 28.609 1.00 91.06 186 SER A N 1
ATOM 1550 C CA . SER A 1 186 ? -13.496 20.988 29.736 1.00 91.06 186 SER A CA 1
ATOM 1551 C C . SER A 1 186 ? -14.379 22.218 29.967 1.00 91.06 186 SER A C 1
ATOM 1553 O O . SER A 1 186 ? -14.608 22.602 31.110 1.00 91.06 186 SER A O 1
ATOM 1555 N N . PHE A 1 187 ? -14.947 22.780 28.895 1.00 91.00 187 PHE A N 1
ATOM 1556 C CA . PHE A 1 187 ? -15.912 23.880 28.958 1.00 91.00 187 PHE A CA 1
ATOM 1557 C C . PHE A 1 187 ? -17.362 23.398 29.133 1.00 91.00 187 PHE A C 1
ATOM 1559 O O . PHE A 1 187 ? -18.280 24.209 29.035 1.00 91.00 187 PHE A O 1
ATOM 1566 N N . GLN A 1 188 ? -17.581 22.093 29.356 1.00 90.62 188 GLN A N 1
ATOM 1567 C CA . GLN A 1 188 ? -18.902 21.452 29.458 1.00 90.62 188 GLN A CA 1
ATOM 1568 C C . GLN A 1 188 ? -19.814 21.732 28.250 1.00 90.62 188 GLN A C 1
ATOM 1570 O O . GLN A 1 188 ? -21.041 21.706 28.348 1.00 90.62 188 GLN A O 1
ATOM 1575 N N . GLN A 1 189 ? -19.216 21.992 27.087 1.00 87.62 189 GLN A N 1
ATOM 1576 C CA . GLN A 1 189 ? -19.951 22.212 25.853 1.00 87.62 189 GLN A CA 1
ATOM 1577 C C . GLN A 1 189 ? -20.382 20.870 25.248 1.00 87.62 189 GLN A C 1
ATOM 1579 O O . GLN A 1 189 ? -19.591 19.921 25.204 1.00 87.62 189 GLN A O 1
ATOM 1584 N N . PRO A 1 190 ? -21.623 20.766 24.744 1.00 86.94 190 PRO A N 1
ATOM 1585 C CA . PRO A 1 190 ? -22.080 19.563 24.069 1.00 86.94 190 PRO A CA 1
ATOM 1586 C C . PRO A 1 190 ? -21.336 19.376 22.740 1.00 86.94 190 PRO A C 1
ATOM 1588 O O . PRO A 1 190 ? -21.171 20.311 21.957 1.00 86.94 190 PRO A O 1
ATOM 1591 N N . ILE A 1 191 ? -20.916 18.142 22.456 1.00 89.25 191 ILE A N 1
ATOM 1592 C CA . ILE A 1 191 ? -20.276 17.799 21.182 1.00 89.25 191 ILE A CA 1
ATOM 1593 C C . ILE A 1 191 ? -21.325 17.862 20.064 1.00 89.25 191 ILE A C 1
ATOM 1595 O O . ILE A 1 191 ? -22.321 17.138 20.093 1.00 89.25 191 ILE A O 1
ATOM 1599 N N . SER A 1 192 ? -21.088 18.704 19.056 1.00 91.25 192 SER A N 1
ATOM 1600 C CA . SER A 1 192 ? -21.985 18.849 17.903 1.00 91.25 192 SER A CA 1
ATOM 1601 C C . SER A 1 192 ? -22.068 17.568 17.059 1.00 91.25 192 SER A C 1
ATOM 1603 O O . SER A 1 192 ? -21.084 16.841 16.895 1.00 91.25 192 SER A O 1
ATOM 1605 N N . ARG A 1 193 ? -23.229 17.325 16.434 1.00 91.00 193 ARG A N 1
ATOM 1606 C CA . ARG A 1 193 ? -23.409 16.224 15.470 1.00 91.00 193 ARG A CA 1
ATOM 1607 C C . ARG A 1 193 ? -22.469 16.332 14.270 1.00 91.00 193 ARG A C 1
ATOM 1609 O O . ARG A 1 193 ? -21.998 15.308 13.778 1.00 91.00 193 ARG A O 1
ATOM 1616 N N . ASP A 1 194 ? -22.148 17.545 13.830 1.00 91.25 194 ASP A N 1
ATOM 1617 C CA . ASP A 1 194 ? -21.209 17.752 12.722 1.00 91.25 194 ASP A CA 1
ATOM 1618 C C . ASP A 1 194 ? -19.788 17.335 13.107 1.00 91.25 194 ASP A C 1
ATOM 1620 O O . ASP A 1 194 ? -19.080 16.710 12.313 1.00 91.25 194 ASP A O 1
ATOM 1624 N N . PHE A 1 195 ? -19.395 17.602 14.357 1.00 92.25 195 PHE A N 1
ATOM 1625 C CA . PHE A 1 195 ? -18.120 17.150 14.901 1.00 92.25 195 PHE A CA 1
ATOM 1626 C C . PHE A 1 195 ? -18.063 15.620 14.956 1.00 92.25 195 PHE A C 1
ATOM 1628 O O . PHE A 1 195 ? -17.114 15.023 14.450 1.00 92.25 195 PHE A O 1
ATOM 1635 N N . GLN A 1 196 ? -19.105 14.972 15.489 1.00 90.31 196 GLN A N 1
ATOM 1636 C CA . GLN A 1 196 ? -19.197 13.506 15.537 1.00 90.31 196 GLN A CA 1
ATOM 1637 C C . GLN A 1 196 ? -19.106 12.886 14.138 1.00 90.31 196 GLN A C 1
ATOM 1639 O O . GLN A 1 196 ? -18.364 11.927 13.930 1.00 90.31 196 GLN A O 1
ATOM 1644 N N . LYS A 1 197 ? -19.800 13.468 13.151 1.00 93.19 197 LYS A N 1
ATOM 1645 C CA . LYS A 1 197 ? -19.744 13.019 11.756 1.00 93.19 197 LYS A CA 1
ATOM 1646 C C . LYS A 1 197 ? -18.337 13.155 11.168 1.00 93.19 197 LYS A C 1
ATOM 1648 O O . LYS A 1 197 ? -17.852 12.224 10.520 1.00 93.19 197 LYS A O 1
ATOM 1653 N N . LYS A 1 198 ? -17.661 14.285 11.404 1.00 91.81 198 LYS A N 1
ATOM 1654 C CA . LYS A 1 198 ? -16.279 14.524 10.953 1.00 91.81 198 LYS A CA 1
ATOM 1655 C C . LYS A 1 198 ? -15.293 13.551 11.605 1.00 91.81 198 LYS A C 1
ATOM 1657 O O . LYS A 1 198 ? -14.420 13.017 10.919 1.00 91.81 198 LYS A O 1
ATOM 1662 N N . TYR A 1 199 ? -15.461 13.287 12.898 1.00 93.19 199 TYR A N 1
ATOM 1663 C CA . TYR A 1 199 ? -14.658 12.327 13.648 1.00 93.19 199 TYR A CA 1
ATOM 1664 C C . TYR A 1 199 ? -14.829 10.907 13.103 1.00 93.19 199 TYR A C 1
ATOM 1666 O O . TYR A 1 199 ? -13.849 10.276 12.717 1.00 93.19 199 TYR A O 1
ATOM 1674 N N . ALA A 1 200 ? -16.073 10.437 12.972 1.00 91.94 200 ALA A N 1
ATOM 1675 C CA . ALA A 1 200 ? -16.379 9.111 12.439 1.00 91.94 200 ALA A CA 1
ATOM 1676 C C . ALA A 1 200 ? -15.832 8.921 11.014 1.00 91.94 200 ALA A C 1
ATOM 1678 O O . ALA A 1 200 ? -15.204 7.909 10.726 1.00 91.94 200 ALA A O 1
ATOM 1679 N N . THR A 1 201 ? -15.993 9.925 10.144 1.00 92.81 201 THR A N 1
ATOM 1680 C CA . THR A 1 201 ? -15.435 9.892 8.779 1.00 92.81 201 THR A CA 1
ATOM 1681 C C . THR A 1 201 ? -13.909 9.765 8.807 1.00 92.81 201 THR A C 1
ATOM 1683 O O . THR A 1 201 ? -13.346 8.958 8.078 1.00 92.81 201 THR A O 1
ATOM 1686 N N . THR A 1 202 ? -13.238 10.510 9.692 1.00 89.44 202 THR A N 1
ATOM 1687 C CA . THR A 1 202 ? -11.776 10.450 9.861 1.00 89.44 202 THR A CA 1
ATOM 1688 C C . THR A 1 202 ? -11.309 9.057 10.301 1.00 89.44 202 THR A C 1
ATOM 1690 O O . THR A 1 202 ? -10.306 8.555 9.797 1.00 89.44 202 THR A O 1
ATOM 1693 N N . VAL A 1 203 ? -12.042 8.411 11.213 1.00 92.06 203 VAL A N 1
ATOM 1694 C CA . VAL A 1 203 ? -11.735 7.049 11.679 1.00 92.06 203 VAL A CA 1
ATOM 1695 C C . VAL A 1 203 ? -11.906 6.019 10.556 1.00 92.06 203 VAL A C 1
ATOM 1697 O O . VAL A 1 203 ? -11.025 5.183 10.370 1.00 92.06 203 VAL A O 1
ATOM 1700 N N . LEU A 1 204 ? -12.983 6.109 9.770 1.00 91.38 204 LEU A N 1
ATOM 1701 C CA . LEU A 1 204 ? -13.229 5.196 8.646 1.00 91.38 204 LEU A CA 1
ATOM 1702 C C . LEU A 1 204 ? -12.167 5.328 7.539 1.00 91.38 204 LEU A C 1
ATOM 1704 O O . LEU A 1 204 ? -11.698 4.327 7.000 1.00 91.38 204 LEU A O 1
ATOM 1708 N N . GLU A 1 205 ? -11.736 6.551 7.221 1.00 88.81 205 GLU A N 1
ATOM 1709 C CA . GLU A 1 205 ? -10.650 6.780 6.255 1.00 88.81 205 GLU A CA 1
ATOM 1710 C C . GLU A 1 205 ? -9.308 6.217 6.758 1.00 88.81 205 GLU A C 1
ATOM 1712 O O . GLU A 1 205 ? -8.547 5.622 5.989 1.00 88.81 205 GLU A O 1
ATOM 1717 N N . LEU A 1 206 ? -9.026 6.331 8.063 1.00 88.31 206 LEU A N 1
ATOM 1718 C CA . LEU A 1 206 ? -7.850 5.710 8.684 1.00 88.31 206 LEU A CA 1
ATOM 1719 C C . LEU A 1 206 ? -7.886 4.180 8.605 1.00 88.31 206 LEU A C 1
ATOM 1721 O O . LEU A 1 206 ? -6.857 3.564 8.320 1.00 88.31 206 LEU A O 1
ATOM 1725 N N . GLU A 1 207 ? -9.045 3.562 8.830 1.00 86.06 207 GLU A N 1
ATOM 1726 C CA . GLU A 1 207 ? -9.230 2.116 8.677 1.00 86.06 207 GLU A CA 1
ATOM 1727 C C . GLU A 1 207 ? -8.955 1.670 7.233 1.00 86.06 207 GLU A C 1
ATOM 1729 O O . GLU A 1 207 ? -8.166 0.749 6.996 1.00 86.06 207 GLU A O 1
ATOM 1734 N N . GLN A 1 208 ? -9.520 2.380 6.255 1.00 88.62 208 GLN A N 1
ATOM 1735 C CA . GLN A 1 208 ? -9.301 2.087 4.840 1.00 88.62 208 GLN A CA 1
ATOM 1736 C C . GLN A 1 208 ? -7.826 2.246 4.438 1.00 88.62 208 GLN A C 1
ATOM 1738 O O . GLN A 1 208 ? -7.294 1.426 3.682 1.00 88.62 208 GLN A O 1
ATOM 1743 N N . LEU A 1 209 ? -7.132 3.261 4.961 1.00 84.31 209 LEU A N 1
ATOM 1744 C CA . LEU A 1 209 ? -5.691 3.428 4.753 1.00 84.31 209 LEU A CA 1
ATOM 1745 C C . LEU A 1 209 ? -4.870 2.321 5.416 1.00 84.31 209 LEU A C 1
ATOM 1747 O O . LEU A 1 209 ? -3.883 1.878 4.832 1.00 84.31 209 LEU A O 1
ATOM 1751 N N . ASN A 1 210 ? -5.266 1.843 6.598 1.00 83.94 210 ASN A N 1
ATOM 1752 C CA . ASN A 1 210 ? -4.611 0.709 7.254 1.00 83.94 210 ASN A CA 1
ATOM 1753 C C . ASN A 1 210 ? -4.732 -0.571 6.425 1.00 83.94 210 ASN A C 1
ATOM 1755 O O . ASN A 1 210 ? -3.752 -1.309 6.304 1.00 83.94 210 ASN A O 1
ATOM 1759 N N . LYS A 1 211 ? -5.893 -0.802 5.803 1.00 83.75 211 LYS A N 1
ATOM 1760 C CA . LYS A 1 211 ? -6.089 -1.919 4.875 1.00 83.75 211 LYS A CA 1
ATOM 1761 C C . LYS A 1 211 ? -5.166 -1.803 3.659 1.00 83.75 211 LYS A C 1
ATOM 1763 O O . LYS A 1 211 ? -4.388 -2.714 3.400 1.00 83.75 211 LYS A O 1
ATOM 1768 N N . GLN A 1 212 ? -5.163 -0.651 2.986 1.00 82.69 212 GLN A N 1
ATOM 1769 C CA . GLN A 1 212 ? -4.283 -0.413 1.831 1.00 82.69 212 GLN A CA 1
ATOM 1770 C C . GLN A 1 212 ? -2.794 -0.527 2.182 1.00 82.69 212 GLN A C 1
ATOM 1772 O O . GLN A 1 212 ? -2.004 -1.023 1.379 1.00 82.69 212 GLN A O 1
ATOM 1777 N N . LEU A 1 213 ? -2.399 -0.060 3.370 1.00 82.06 213 LEU A N 1
ATOM 1778 C CA . LEU A 1 213 ? -1.033 -0.186 3.865 1.00 82.06 213 LEU A CA 1
ATOM 1779 C C . LEU A 1 213 ? -0.657 -1.652 4.076 1.00 82.06 213 LEU A C 1
ATOM 1781 O O . LEU A 1 213 ? 0.419 -2.055 3.652 1.00 82.06 213 LEU A O 1
ATOM 1785 N N . SER A 1 214 ? -1.543 -2.433 4.694 1.00 75.19 214 SER A N 1
ATOM 1786 C CA . SER A 1 214 ? -1.326 -3.863 4.938 1.00 75.19 214 SER A CA 1
ATOM 1787 C C . SER A 1 214 ? -1.185 -4.632 3.625 1.00 75.19 214 SER A C 1
ATOM 1789 O O . SER A 1 214 ? -0.241 -5.402 3.471 1.00 75.19 214 SER A O 1
ATOM 1791 N N . ASP A 1 215 ? -2.043 -4.348 2.641 1.00 77.62 215 ASP A N 1
ATOM 1792 C CA . ASP A 1 215 ? -1.964 -4.949 1.304 1.00 77.62 215 ASP A CA 1
ATOM 1793 C C . ASP A 1 215 ? -0.640 -4.587 0.605 1.00 77.62 215 ASP A C 1
ATOM 1795 O O . ASP A 1 215 ? 0.040 -5.442 0.033 1.00 77.62 215 ASP A O 1
ATOM 1799 N N . CYS A 1 216 ? -0.235 -3.313 0.677 1.00 77.81 216 CYS A N 1
ATOM 1800 C CA . CYS A 1 216 ? 1.015 -2.847 0.081 1.00 77.81 216 CYS A CA 1
ATOM 1801 C C . CYS A 1 216 ? 2.247 -3.455 0.768 1.00 77.81 216 CYS A C 1
ATOM 1803 O O . CYS A 1 216 ? 3.197 -3.829 0.082 1.00 77.81 216 CYS A O 1
ATOM 1805 N N . LEU A 1 217 ? 2.244 -3.553 2.100 1.00 73.81 217 LEU A N 1
ATOM 1806 C CA . LEU A 1 217 ? 3.319 -4.176 2.874 1.00 73.81 217 LEU A CA 1
ATOM 1807 C C . LEU A 1 217 ? 3.408 -5.676 2.603 1.00 73.81 217 LEU A C 1
ATOM 1809 O O . LEU A 1 217 ? 4.514 -6.172 2.427 1.00 73.81 217 LEU A O 1
ATOM 1813 N N . GLY A 1 218 ? 2.277 -6.376 2.476 1.00 69.12 218 GLY A N 1
ATOM 1814 C CA . GLY A 1 218 ? 2.259 -7.784 2.077 1.00 69.12 218 GLY A CA 1
ATOM 1815 C C . GLY A 1 218 ? 2.901 -8.003 0.705 1.00 69.12 218 GLY A C 1
ATOM 1816 O O . GLY A 1 218 ? 3.725 -8.900 0.539 1.00 69.12 218 GLY A O 1
ATOM 1817 N N . GLY A 1 219 ? 2.609 -7.130 -0.267 1.00 72.25 219 GLY A N 1
ATOM 1818 C CA . GLY A 1 219 ? 3.270 -7.157 -1.576 1.00 72.25 219 GLY A CA 1
ATOM 1819 C C . GLY A 1 219 ? 4.785 -6.927 -1.496 1.00 72.25 219 GLY A C 1
ATOM 1820 O O . GLY A 1 219 ? 5.550 -7.649 -2.133 1.00 72.25 219 GLY A O 1
ATOM 1821 N N . VAL A 1 220 ? 5.229 -5.960 -0.683 1.00 71.00 220 VAL A N 1
ATOM 1822 C CA . VAL A 1 220 ? 6.662 -5.698 -0.447 1.00 71.00 220 VAL A CA 1
ATOM 1823 C C . VAL A 1 220 ? 7.336 -6.890 0.228 1.00 71.00 220 VAL A C 1
ATOM 1825 O O . VAL A 1 220 ? 8.413 -7.292 -0.198 1.00 71.00 220 VAL A O 1
ATOM 1828 N N . GLN A 1 221 ? 6.702 -7.479 1.241 1.00 66.81 221 GLN A N 1
ATOM 1829 C CA . GLN A 1 221 ? 7.239 -8.626 1.963 1.00 66.81 221 GLN A CA 1
ATOM 1830 C C . GLN A 1 221 ? 7.403 -9.834 1.033 1.00 66.81 221 GLN A C 1
ATOM 1832 O O . GLN A 1 221 ? 8.453 -10.468 1.049 1.00 66.81 221 GLN A O 1
ATOM 1837 N N . ASN A 1 222 ? 6.420 -10.112 0.172 1.00 68.50 222 ASN A N 1
ATOM 1838 C CA . ASN A 1 222 ? 6.516 -11.186 -0.820 1.00 68.50 222 ASN A CA 1
ATOM 1839 C C . ASN A 1 222 ? 7.660 -10.948 -1.814 1.00 68.50 222 ASN A C 1
ATOM 1841 O O . ASN A 1 222 ? 8.461 -11.846 -2.049 1.00 68.50 222 ASN A O 1
ATOM 1845 N N . TYR A 1 223 ? 7.798 -9.723 -2.325 1.00 69.50 223 TYR A N 1
ATOM 1846 C CA . TYR A 1 223 ? 8.909 -9.359 -3.209 1.00 69.50 223 TYR A CA 1
ATOM 1847 C C . TYR A 1 223 ? 10.278 -9.509 -2.519 1.00 69.50 223 TYR A C 1
ATOM 1849 O O . TYR A 1 223 ? 11.232 -10.014 -3.108 1.00 69.50 223 TYR A O 1
ATOM 1857 N N . CYS A 1 224 ? 10.381 -9.126 -1.243 1.00 66.31 224 CYS A N 1
ATOM 1858 C CA . CYS A 1 224 ? 11.585 -9.347 -0.442 1.00 66.31 224 CYS A CA 1
ATOM 1859 C C . CYS A 1 224 ? 11.886 -10.840 -0.233 1.00 66.31 224 CYS A C 1
ATOM 1861 O O . CYS A 1 224 ? 13.053 -11.220 -0.281 1.00 66.31 224 CYS A O 1
ATOM 1863 N N . LYS A 1 225 ? 10.865 -11.687 -0.035 1.00 64.88 225 LYS A N 1
ATOM 1864 C CA . LYS A 1 225 ? 11.025 -13.147 0.083 1.00 64.88 225 LYS A CA 1
ATOM 1865 C C . LYS A 1 225 ? 11.543 -13.778 -1.211 1.00 64.88 225 LYS A C 1
ATOM 1867 O O . LYS A 1 225 ? 12.394 -14.655 -1.135 1.00 64.88 225 LYS A O 1
ATOM 1872 N N . GLU A 1 226 ? 11.078 -13.321 -2.374 1.00 68.81 226 GLU A N 1
ATOM 1873 C CA . GLU A 1 226 ? 11.543 -13.813 -3.681 1.00 68.81 226 GLU A CA 1
ATOM 1874 C C . GLU A 1 226 ? 13.003 -13.431 -3.979 1.00 68.81 226 GLU A C 1
ATOM 1876 O O . GLU A 1 226 ? 13.726 -14.208 -4.593 1.00 68.81 226 GLU A O 1
ATOM 1881 N N . LEU A 1 227 ? 13.460 -12.265 -3.508 1.00 65.50 227 LEU A N 1
ATOM 1882 C CA . LEU A 1 227 ? 14.842 -11.793 -3.687 1.00 65.50 227 LEU A CA 1
ATOM 1883 C C . LEU A 1 227 ? 15.840 -12.335 -2.650 1.00 65.50 227 LEU A C 1
ATOM 1885 O O . LEU A 1 227 ? 17.050 -12.246 -2.862 1.00 65.50 227 LEU A O 1
ATOM 1889 N N . ALA A 1 228 ? 15.360 -12.843 -1.512 1.00 57.59 228 ALA A N 1
ATOM 1890 C CA . ALA A 1 228 ? 16.206 -13.284 -0.402 1.00 57.59 228 ALA A CA 1
ATOM 1891 C C . ALA A 1 228 ? 17.197 -14.415 -0.776 1.00 57.59 228 ALA A C 1
ATOM 1893 O O . ALA A 1 228 ? 18.381 -14.272 -0.448 1.00 57.59 228 ALA A O 1
ATOM 1894 N N . PRO A 1 229 ? 16.799 -15.472 -1.523 1.00 58.88 229 PRO A N 1
ATOM 1895 C CA . PRO A 1 229 ? 17.700 -16.566 -1.892 1.00 58.88 229 PRO A CA 1
ATOM 1896 C C . PRO A 1 229 ? 18.887 -16.104 -2.749 1.00 58.88 229 PRO A C 1
ATOM 1898 O O . PRO A 1 229 ? 20.014 -16.540 -2.524 1.00 58.88 229 PRO A O 1
ATOM 1901 N N . ASP A 1 230 ? 18.652 -15.174 -3.679 1.00 57.38 230 ASP A N 1
ATOM 1902 C CA . ASP A 1 230 ? 19.675 -14.660 -4.600 1.00 57.38 230 ASP A CA 1
ATOM 1903 C C . ASP A 1 230 ? 20.702 -13.748 -3.909 1.00 57.38 230 ASP A C 1
ATOM 1905 O O . ASP A 1 230 ? 21.819 -13.581 -4.401 1.00 57.38 230 ASP A O 1
ATOM 1909 N N . MET A 1 231 ? 20.356 -13.169 -2.753 1.00 56.47 231 MET A N 1
ATOM 1910 C CA . MET A 1 231 ? 21.263 -12.336 -1.953 1.00 56.47 231 MET A CA 1
ATOM 1911 C C . MET A 1 231 ? 21.914 -13.085 -0.781 1.00 56.47 231 MET A C 1
ATOM 1913 O O . MET A 1 231 ? 22.596 -12.458 0.029 1.00 56.47 231 MET A O 1
ATOM 1917 N N . GLY A 1 232 ? 21.716 -14.405 -0.672 1.00 51.84 232 GLY A N 1
ATOM 1918 C CA . GLY A 1 232 ? 22.238 -15.206 0.443 1.00 51.84 232 GLY A CA 1
ATOM 1919 C C . GLY A 1 232 ? 21.649 -14.820 1.806 1.00 51.84 232 GLY A C 1
ATOM 1920 O O . GLY A 1 232 ? 22.238 -15.126 2.839 1.00 51.84 232 GLY A O 1
ATOM 1921 N N . MET A 1 233 ? 20.507 -14.129 1.807 1.00 52.12 233 MET A N 1
ATOM 1922 C CA . MET A 1 233 ? 19.781 -13.721 3.005 1.00 52.12 233 MET A CA 1
ATOM 1923 C C . MET A 1 233 ? 18.657 -14.723 3.268 1.00 52.12 233 MET A C 1
ATOM 1925 O O . MET A 1 233 ? 17.988 -15.181 2.342 1.00 52.12 233 MET A O 1
ATOM 1929 N N . THR A 1 234 ? 18.409 -15.062 4.530 1.00 52.06 234 THR A N 1
ATOM 1930 C CA . THR A 1 234 ? 17.229 -15.854 4.887 1.00 52.06 234 THR A CA 1
ATOM 1931 C C . THR A 1 234 ? 15.956 -15.020 4.673 1.00 52.06 234 THR A C 1
ATOM 1933 O O . THR A 1 234 ? 15.956 -13.818 4.954 1.00 52.06 234 THR A O 1
ATOM 1936 N N . PRO A 1 235 ? 14.858 -15.606 4.151 1.00 52.09 235 PRO A N 1
ATOM 1937 C CA . PRO A 1 235 ? 13.593 -14.897 3.996 1.00 52.09 235 PRO A CA 1
ATOM 1938 C C . PRO A 1 235 ? 13.125 -14.307 5.331 1.00 52.09 235 PRO A C 1
ATOM 1940 O O . PRO A 1 235 ? 13.104 -15.000 6.349 1.00 52.09 235 PRO A O 1
ATOM 1943 N N . LEU A 1 236 ? 12.730 -13.031 5.305 1.00 52.00 236 LEU A N 1
ATOM 1944 C CA . LEU A 1 236 ? 12.198 -12.270 6.439 1.00 52.00 236 LEU A CA 1
ATOM 1945 C C . LEU A 1 236 ? 10.764 -12.745 6.773 1.00 52.00 236 LEU A C 1
ATOM 1947 O O . LEU A 1 236 ? 9.771 -12.063 6.507 1.00 52.00 236 LEU A O 1
ATOM 1951 N N . ASP A 1 237 ? 10.648 -13.980 7.257 1.00 55.84 237 ASP A N 1
ATOM 1952 C CA . ASP A 1 237 ? 9.399 -14.605 7.702 1.00 55.84 237 ASP A CA 1
ATOM 1953 C C . ASP A 1 237 ? 9.489 -14.925 9.201 1.00 55.84 237 ASP A C 1
ATOM 1955 O O . ASP A 1 237 ? 9.361 -16.063 9.656 1.00 55.84 237 ASP A O 1
ATOM 1959 N N . GLU A 1 238 ? 9.757 -13.871 9.970 1.00 58.69 238 GLU A N 1
ATOM 1960 C CA . GLU A 1 238 ? 9.933 -13.877 11.426 1.00 58.69 238 GLU A CA 1
ATOM 1961 C C . GLU A 1 238 ?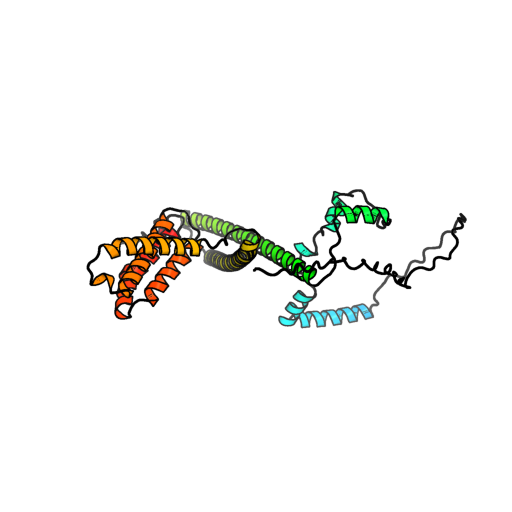 8.771 -14.565 12.186 1.00 58.69 238 GLU A C 1
ATOM 1963 O O . GLU A 1 238 ? 9.062 -15.395 13.048 1.00 58.69 238 GLU A O 1
ATOM 1968 N N . PRO A 1 239 ? 7.474 -14.406 11.814 1.00 58.56 239 PRO A N 1
ATOM 1969 C CA . PRO A 1 239 ? 6.379 -15.116 12.487 1.00 58.56 239 PRO A CA 1
ATOM 1970 C C . PRO A 1 239 ? 6.452 -16.642 12.338 1.00 58.56 239 PRO A C 1
ATOM 1972 O O . PRO A 1 239 ? 6.181 -17.372 13.289 1.00 58.56 239 PRO A O 1
ATOM 1975 N N . SER A 1 240 ? 6.817 -17.141 11.152 1.00 63.75 240 SER A N 1
ATOM 1976 C CA . SER A 1 240 ? 6.978 -18.583 10.929 1.00 63.75 240 SER A CA 1
ATOM 1977 C C . SER A 1 240 ? 8.230 -19.132 11.605 1.00 63.75 240 SER A C 1
ATOM 1979 O O . SER A 1 240 ? 8.191 -20.244 12.115 1.00 63.75 240 SER A O 1
ATOM 1981 N N . GLN A 1 241 ? 9.307 -18.344 11.680 1.00 69.12 241 GLN A N 1
ATOM 1982 C CA . GLN A 1 241 ? 10.533 -18.742 12.375 1.00 69.12 241 GLN A CA 1
ATOM 1983 C C . GLN A 1 241 ? 10.315 -18.857 13.887 1.00 69.12 241 GLN A C 1
ATOM 1985 O O . GLN A 1 241 ? 10.795 -19.814 14.490 1.00 69.12 241 GLN A O 1
ATOM 1990 N N . ILE A 1 242 ? 9.549 -17.937 14.489 1.00 75.25 242 ILE A N 1
ATOM 1991 C CA . ILE A 1 242 ? 9.159 -18.028 15.904 1.00 75.25 242 ILE A CA 1
ATOM 1992 C C . ILE A 1 242 ? 8.350 -19.304 16.134 1.00 75.25 242 ILE A C 1
ATOM 1994 O O . ILE A 1 242 ? 8.688 -20.071 17.032 1.00 75.25 242 ILE A O 1
ATOM 1998 N N . LYS A 1 243 ? 7.340 -19.577 15.291 1.00 81.81 243 LYS A N 1
ATOM 1999 C CA . LYS A 1 243 ? 6.550 -20.813 15.394 1.00 81.81 243 LYS A CA 1
ATOM 2000 C C . LYS A 1 243 ? 7.435 -22.052 15.349 1.00 81.81 243 LYS A C 1
ATOM 2002 O O . LYS A 1 243 ? 7.369 -22.873 16.251 1.00 81.81 243 LYS A O 1
ATOM 2007 N N . THR A 1 244 ? 8.276 -22.161 14.320 1.00 81.75 244 THR A N 1
ATOM 2008 C CA . THR A 1 244 ? 9.135 -23.327 14.102 1.00 81.75 244 THR A CA 1
ATOM 2009 C C . THR A 1 244 ? 10.117 -23.518 15.253 1.00 81.75 244 THR A C 1
ATOM 2011 O O . THR A 1 244 ? 10.230 -24.626 15.760 1.00 81.75 244 THR A O 1
ATOM 2014 N N . SER A 1 245 ? 10.750 -22.445 15.735 1.00 82.56 245 SER A N 1
ATOM 2015 C CA . SER A 1 245 ? 11.651 -22.518 16.889 1.00 82.56 245 SER A CA 1
ATOM 2016 C C . SER A 1 245 ? 10.920 -22.956 18.162 1.00 82.56 245 SER A C 1
ATOM 2018 O O . SER A 1 245 ? 11.454 -23.765 18.917 1.00 82.56 245 SER A O 1
ATOM 2020 N N . CYS A 1 246 ? 9.708 -22.447 18.407 1.00 86.56 246 CYS A N 1
ATOM 2021 C CA . CYS A 1 246 ? 8.900 -22.851 19.558 1.00 86.56 246 CYS A CA 1
ATOM 2022 C C . CYS A 1 246 ? 8.388 -24.293 19.430 1.00 86.56 246 CYS A C 1
ATOM 2024 O O . CYS A 1 246 ? 8.319 -24.997 20.434 1.00 86.56 246 CYS A O 1
ATOM 2026 N N . ASP A 1 247 ? 8.043 -24.744 18.221 1.00 85.62 247 ASP A N 1
ATOM 2027 C CA . ASP A 1 247 ? 7.623 -26.121 17.941 1.00 85.62 247 ASP A CA 1
ATOM 2028 C C . ASP A 1 247 ? 8.781 -27.108 18.167 1.00 85.62 247 ASP A C 1
ATOM 2030 O O . ASP A 1 247 ? 8.587 -28.149 18.797 1.00 85.62 247 ASP A O 1
ATOM 2034 N N . GLU A 1 248 ? 9.990 -26.768 17.713 1.00 86.69 248 GLU A N 1
ATOM 2035 C CA . GLU A 1 248 ? 11.211 -27.553 17.934 1.00 86.69 248 GLU A CA 1
ATOM 2036 C C . GLU A 1 248 ? 11.553 -27.648 19.427 1.00 86.69 248 GLU A C 1
ATOM 2038 O O . GLU A 1 248 ? 11.707 -28.751 19.957 1.00 86.69 248 GLU A O 1
ATOM 2043 N N . GLU A 1 249 ? 11.579 -26.516 20.138 1.00 88.81 249 GLU A N 1
ATOM 2044 C CA . GLU A 1 249 ? 11.844 -26.485 21.582 1.00 88.81 249 GLU A CA 1
ATOM 2045 C C . GLU A 1 249 ? 10.761 -27.247 22.368 1.00 88.81 249 GLU A C 1
ATOM 2047 O O . GLU A 1 249 ? 11.065 -28.023 23.278 1.00 88.81 249 GLU A O 1
ATOM 2052 N N . ALA A 1 250 ? 9.488 -27.109 21.988 1.00 90.19 250 ALA A N 1
ATOM 2053 C CA . ALA A 1 250 ? 8.401 -27.870 22.594 1.00 90.19 250 ALA A CA 1
ATOM 2054 C C . ALA A 1 250 ? 8.549 -29.376 22.357 1.00 90.19 250 ALA A C 1
ATOM 2056 O O . ALA A 1 250 ? 8.326 -30.165 23.279 1.00 90.19 250 ALA A O 1
ATOM 2057 N N . ALA A 1 251 ? 8.921 -29.793 21.146 1.00 87.44 251 ALA A N 1
ATOM 2058 C CA . ALA A 1 251 ? 9.168 -31.193 20.829 1.00 87.44 251 ALA A CA 1
ATOM 2059 C C . ALA A 1 251 ? 10.344 -31.751 21.644 1.00 87.44 251 ALA A C 1
ATOM 2061 O O . ALA A 1 251 ? 10.242 -32.854 22.181 1.00 87.44 251 ALA A O 1
ATOM 2062 N N . GLU A 1 252 ? 11.428 -30.991 21.812 1.00 87.50 252 GLU A N 1
ATOM 2063 C CA . GLU A 1 252 ? 12.562 -31.383 22.656 1.00 87.50 252 GLU A CA 1
ATOM 2064 C C . GLU A 1 252 ? 12.167 -31.533 24.130 1.00 87.50 252 GLU A C 1
ATOM 2066 O O . GLU A 1 252 ? 12.471 -32.558 24.753 1.00 87.50 252 GLU A O 1
ATOM 2071 N N . ILE A 1 253 ? 11.437 -30.557 24.684 1.00 86.12 253 ILE A N 1
ATOM 2072 C CA . ILE A 1 253 ? 10.931 -30.603 26.062 1.00 86.12 253 ILE A CA 1
ATOM 2073 C C . ILE A 1 253 ? 10.039 -31.833 26.250 1.00 86.12 253 ILE A C 1
ATOM 2075 O O . ILE A 1 253 ? 10.228 -32.608 27.191 1.00 86.12 253 ILE A O 1
ATOM 2079 N N . VAL A 1 254 ? 9.092 -32.058 25.340 1.00 85.44 254 VAL A N 1
ATOM 2080 C CA . VAL A 1 254 ? 8.154 -33.179 25.439 1.00 85.44 254 VAL A CA 1
ATOM 2081 C C . VAL A 1 254 ? 8.856 -34.518 25.249 1.00 85.44 254 VAL A C 1
ATOM 2083 O O . VAL A 1 254 ? 8.549 -35.450 25.991 1.00 85.44 254 VAL A O 1
ATOM 2086 N N . ASN A 1 255 ? 9.835 -34.634 24.352 1.00 82.50 255 ASN A N 1
ATOM 2087 C CA . ASN A 1 255 ? 10.631 -35.853 24.186 1.00 82.50 255 ASN A CA 1
ATOM 2088 C C . ASN A 1 255 ? 11.448 -36.171 25.443 1.00 82.50 255 ASN A C 1
ATOM 2090 O O . ASN A 1 255 ? 11.463 -37.318 25.902 1.00 82.50 255 ASN A O 1
ATOM 2094 N N . ARG A 1 256 ? 12.066 -35.152 26.054 1.00 82.06 256 ARG A N 1
ATOM 2095 C CA . ARG A 1 256 ? 12.841 -35.301 27.290 1.00 82.06 256 ARG A CA 1
ATOM 2096 C C . ARG A 1 256 ? 11.981 -35.798 28.451 1.00 82.06 256 ARG A C 1
ATOM 2098 O O . ARG A 1 256 ? 12.405 -36.688 29.185 1.00 82.06 256 ARG A O 1
ATOM 2105 N N . ILE A 1 257 ? 10.775 -35.253 28.612 1.00 76.19 257 ILE A N 1
ATOM 2106 C CA . ILE A 1 257 ? 9.877 -35.619 29.718 1.00 76.19 257 ILE A CA 1
ATOM 2107 C C . ILE A 1 257 ? 9.120 -36.926 29.408 1.00 76.19 257 ILE A C 1
ATOM 2109 O O . ILE A 1 257 ? 8.893 -37.738 30.303 1.00 76.19 257 ILE A O 1
ATOM 2113 N N . SER A 1 258 ? 8.796 -37.208 28.143 1.00 71.12 258 SER A N 1
ATOM 2114 C CA . SER A 1 258 ? 8.155 -38.469 27.723 1.00 71.12 258 SER A CA 1
ATOM 2115 C C . SER A 1 258 ? 9.007 -39.698 28.034 1.00 71.12 258 SER A C 1
ATOM 2117 O O . SER A 1 258 ? 8.456 -40.741 28.385 1.00 71.12 258 SER A O 1
ATOM 2119 N N . GLY A 1 259 ? 10.339 -39.564 28.009 1.00 64.94 259 GLY A N 1
ATOM 2120 C CA . GLY A 1 259 ? 11.265 -40.600 28.479 1.00 64.94 259 GLY A CA 1
ATOM 2121 C C . GLY A 1 259 ? 11.169 -40.909 29.983 1.00 64.94 259 GLY A C 1
ATOM 2122 O O . GLY A 1 259 ? 11.610 -41.973 30.410 1.00 64.94 259 GLY A O 1
ATOM 2123 N N . MET A 1 260 ? 10.567 -40.019 30.780 1.00 65.50 260 MET A N 1
ATOM 2124 C CA . MET A 1 260 ? 10.395 -40.159 32.233 1.00 65.50 260 MET A CA 1
ATOM 2125 C C . MET A 1 260 ? 8.991 -40.639 32.649 1.00 65.50 260 MET A C 1
ATOM 2127 O O . MET A 1 260 ? 8.786 -40.988 33.813 1.00 65.50 260 MET A O 1
ATOM 2131 N N . PHE A 1 261 ? 8.010 -40.672 31.737 1.00 60.44 261 PHE A N 1
ATOM 2132 C CA . PHE A 1 261 ? 6.629 -41.064 32.047 1.00 60.44 261 PHE A CA 1
ATOM 2133 C C . PHE A 1 261 ? 6.377 -42.584 31.936 1.00 60.44 261 PHE A C 1
ATOM 2135 O O . PHE A 1 261 ? 7.068 -43.326 31.242 1.00 60.44 261 PHE A O 1
ATOM 2142 N N . HIS A 1 262 ? 5.335 -43.069 32.626 1.00 58.09 262 HIS A N 1
ATOM 2143 C CA . HIS A 1 262 ? 4.926 -44.480 32.633 1.00 58.09 262 HIS A CA 1
ATOM 2144 C C . HIS A 1 262 ? 4.590 -45.008 31.215 1.00 58.09 262 HIS A C 1
ATOM 2146 O O . HIS A 1 262 ? 3.947 -44.324 30.424 1.00 58.09 262 HIS A O 1
ATOM 2152 N N . LYS A 1 263 ? 4.896 -46.290 30.930 1.00 58.38 263 LYS A N 1
ATOM 2153 C CA . LYS A 1 263 ? 4.680 -46.998 29.634 1.00 58.38 263 LYS A CA 1
ATOM 2154 C C . LYS A 1 263 ? 3.274 -46.896 28.994 1.00 58.38 263 LYS A C 1
ATOM 2156 O O . LYS A 1 263 ? 3.098 -47.349 27.864 1.00 58.38 263 LYS A O 1
ATOM 2161 N N . ARG A 1 264 ? 2.252 -46.405 29.709 1.00 56.78 264 ARG A N 1
ATOM 2162 C CA . ARG A 1 264 ? 0.878 -46.232 29.195 1.00 56.78 264 ARG A CA 1
ATOM 2163 C C . ARG A 1 264 ? 0.667 -44.888 28.494 1.00 56.78 264 ARG A C 1
ATOM 2165 O O . ARG A 1 264 ? -0.031 -44.864 27.488 1.00 56.78 264 ARG A O 1
ATOM 2172 N N . THR A 1 265 ? 1.267 -43.802 28.980 1.00 56.47 265 THR A N 1
ATOM 2173 C CA . THR A 1 265 ? 1.151 -42.468 28.363 1.00 56.47 265 THR A CA 1
ATOM 2174 C C . THR A 1 265 ? 2.082 -42.307 27.165 1.00 56.47 265 THR A C 1
ATOM 2176 O O . THR A 1 265 ? 1.697 -41.662 26.197 1.00 56.47 265 THR A O 1
ATOM 2179 N N . SER A 1 266 ? 3.229 -42.996 27.151 1.00 60.56 266 SER A N 1
ATOM 2180 C CA . SER A 1 266 ? 4.157 -43.008 26.007 1.00 60.56 266 SER A CA 1
ATOM 2181 C C . SER A 1 266 ? 3.595 -43.654 24.730 1.00 60.56 266 SER A C 1
ATOM 2183 O O . SER A 1 266 ? 4.181 -43.519 23.662 1.00 60.56 266 SER A O 1
ATOM 2185 N N . LYS A 1 267 ? 2.460 -44.362 24.821 1.00 64.25 267 LYS A N 1
ATOM 2186 C CA . LYS A 1 267 ? 1.806 -45.027 23.681 1.00 64.25 267 LYS A CA 1
ATOM 2187 C C . LYS A 1 267 ? 0.699 -44.200 23.032 1.00 64.25 267 LYS A C 1
ATOM 2189 O O . LYS A 1 267 ? 0.234 -44.570 21.957 1.00 64.25 267 LYS A O 1
ATOM 2194 N N . ASN A 1 268 ? 0.246 -43.119 23.668 1.00 75.75 268 ASN A N 1
ATOM 2195 C CA . ASN A 1 268 ? -0.842 -42.307 23.133 1.00 75.75 268 ASN A CA 1
ATOM 2196 C C . ASN A 1 268 ? -0.280 -41.099 22.378 1.00 75.75 268 ASN A C 1
ATOM 2198 O O . ASN A 1 268 ? -0.201 -39.997 22.917 1.00 75.75 268 ASN A O 1
ATOM 2202 N N . HIS A 1 269 ? 0.116 -41.335 21.126 1.00 80.12 269 HIS A N 1
ATOM 2203 C CA . HIS A 1 269 ? 0.759 -40.335 20.269 1.00 80.12 269 HIS A CA 1
ATOM 2204 C C . HIS A 1 269 ? -0.069 -39.048 20.144 1.00 80.12 269 HIS A C 1
ATOM 2206 O O . HIS A 1 269 ? 0.476 -37.965 20.294 1.00 80.12 269 HIS A O 1
ATOM 2212 N N . ARG A 1 270 ? -1.404 -39.161 20.055 1.00 81.50 270 ARG A N 1
ATOM 2213 C CA . ARG A 1 270 ? -2.319 -38.006 20.011 1.00 81.50 270 ARG A CA 1
ATOM 2214 C C . ARG A 1 270 ? -2.205 -37.090 21.231 1.00 81.50 270 ARG A C 1
ATOM 2216 O O . ARG A 1 270 ? -2.302 -35.876 21.103 1.00 81.50 270 ARG A O 1
ATOM 2223 N N . VAL A 1 271 ? -2.024 -37.668 22.418 1.00 80.88 271 VAL A N 1
ATOM 2224 C CA . VAL A 1 271 ? -1.877 -36.895 23.661 1.00 80.88 271 VAL A CA 1
ATOM 2225 C C . VAL A 1 271 ? -0.507 -36.225 23.711 1.00 80.88 271 VAL A C 1
ATOM 2227 O O . VAL A 1 271 ? -0.413 -35.077 24.129 1.00 80.88 271 VAL A O 1
ATOM 2230 N N . ILE A 1 272 ? 0.540 -36.907 23.249 1.00 83.50 272 ILE A N 1
ATOM 2231 C CA . ILE A 1 272 ? 1.898 -36.352 23.174 1.00 83.50 272 ILE A CA 1
ATOM 2232 C C . ILE A 1 272 ? 1.942 -35.178 22.188 1.00 83.50 272 ILE A C 1
ATOM 2234 O O . ILE A 1 272 ? 2.468 -34.120 22.528 1.00 83.50 272 ILE A O 1
ATOM 2238 N N . ASP A 1 273 ? 1.310 -35.321 21.023 1.00 85.38 273 ASP A N 1
ATOM 2239 C CA . ASP A 1 273 ? 1.223 -34.267 20.008 1.00 85.38 273 ASP A CA 1
ATOM 2240 C C . ASP A 1 273 ? 0.438 -33.052 20.520 1.00 85.38 273 ASP A C 1
ATOM 2242 O O . ASP A 1 273 ? 0.828 -31.906 20.283 1.00 85.38 273 ASP A O 1
ATOM 2246 N N . LEU A 1 274 ? -0.645 -33.282 21.274 1.00 87.25 274 LEU A N 1
AT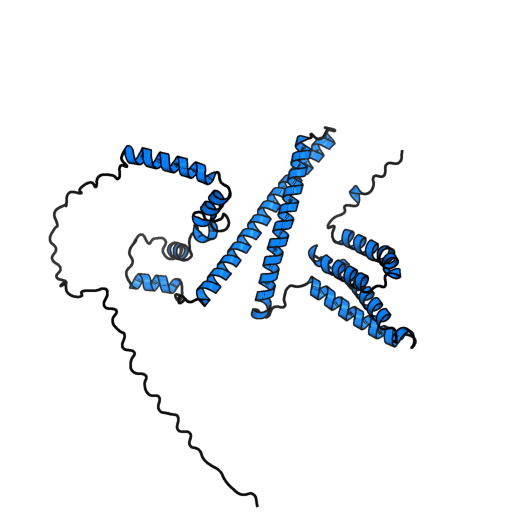OM 2247 C CA . LEU A 1 274 ? -1.406 -32.209 21.915 1.00 87.25 274 LEU A CA 1
ATOM 2248 C C . LEU A 1 274 ? -0.576 -31.487 22.985 1.00 87.25 274 LEU A C 1
ATOM 2250 O O . LEU A 1 274 ? -0.577 -30.259 23.027 1.00 87.25 274 LEU A O 1
ATOM 2254 N N . ILE A 1 275 ? 0.155 -32.224 23.827 1.00 86.81 275 ILE A N 1
ATOM 2255 C CA . ILE A 1 275 ? 1.041 -31.640 24.845 1.00 86.81 275 ILE A CA 1
ATOM 2256 C C . ILE A 1 275 ? 2.151 -30.823 24.179 1.00 86.81 275 ILE A C 1
ATOM 2258 O O . ILE A 1 275 ? 2.443 -29.721 24.637 1.00 86.81 275 ILE A O 1
ATOM 2262 N N . SER A 1 276 ? 2.741 -31.320 23.091 1.00 89.19 276 SER A N 1
ATOM 2263 C CA . SER A 1 276 ? 3.754 -30.593 22.320 1.00 89.19 276 SER A CA 1
ATOM 2264 C C . SER A 1 276 ? 3.177 -29.317 21.708 1.00 89.19 276 SER A C 1
ATOM 2266 O O . SER A 1 276 ? 3.743 -28.245 21.901 1.00 89.19 276 SER A O 1
ATOM 2268 N N . SER A 1 277 ? 1.983 -29.388 21.114 1.00 89.25 277 SER A N 1
ATOM 2269 C CA . SER A 1 277 ? 1.311 -28.215 20.539 1.00 89.25 277 SER A CA 1
ATOM 2270 C C . SER A 1 277 ? 0.953 -27.163 21.604 1.00 89.25 277 SER A C 1
ATOM 2272 O O . SER A 1 277 ? 1.153 -25.970 21.393 1.00 89.25 277 SER A O 1
ATOM 2274 N N . LEU A 1 278 ? 0.470 -27.581 22.782 1.00 90.50 278 LEU A N 1
ATOM 2275 C CA . LEU A 1 278 ? 0.186 -26.676 23.907 1.00 90.50 278 LEU A CA 1
ATOM 2276 C C . LEU A 1 278 ? 1.464 -26.087 24.519 1.00 90.50 278 LEU A C 1
ATOM 2278 O O . LEU A 1 278 ? 1.474 -24.929 24.929 1.00 90.50 278 LEU A O 1
ATOM 2282 N N . THR A 1 279 ? 2.546 -26.866 24.564 1.00 90.12 279 THR A N 1
ATOM 2283 C CA . THR A 1 279 ? 3.855 -26.406 25.046 1.00 90.12 279 THR A CA 1
ATOM 2284 C C . THR A 1 279 ? 4.439 -25.372 24.086 1.00 90.12 279 THR A C 1
ATOM 2286 O O . THR A 1 279 ? 4.887 -24.324 24.542 1.00 90.12 279 THR A O 1
ATOM 2289 N N . SER A 1 280 ? 4.338 -25.600 22.772 1.00 92.00 280 SER A N 1
ATOM 2290 C CA . SER A 1 280 ? 4.710 -24.614 21.749 1.00 92.00 280 SER A CA 1
ATOM 2291 C C . SER A 1 280 ? 3.898 -23.331 21.896 1.00 92.00 280 SER A C 1
ATOM 2293 O O . SER A 1 280 ? 4.472 -22.247 21.932 1.00 92.00 280 SER A O 1
ATOM 2295 N N . LEU A 1 281 ? 2.577 -23.430 22.092 1.00 90.69 281 LEU A N 1
ATOM 2296 C CA . LEU A 1 281 ? 1.726 -22.259 22.320 1.00 90.69 281 L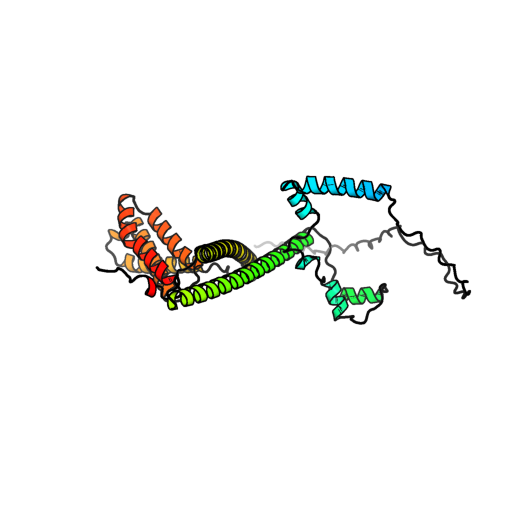EU A CA 1
ATOM 2297 C C . LEU A 1 281 ? 2.183 -21.441 23.541 1.00 90.69 281 LEU A C 1
ATOM 2299 O O . LEU A 1 281 ? 2.232 -20.214 23.481 1.00 90.69 281 LEU A O 1
ATOM 2303 N N . MET A 1 282 ? 2.557 -22.107 24.636 1.00 89.88 282 MET A N 1
ATOM 2304 C CA . MET A 1 282 ? 3.076 -21.437 25.832 1.00 89.88 282 MET A CA 1
ATOM 2305 C C . MET A 1 282 ? 4.455 -20.805 25.610 1.00 89.88 282 MET A C 1
ATOM 2307 O O . MET A 1 282 ? 4.700 -19.701 26.099 1.00 89.88 282 MET A O 1
ATOM 2311 N N . LEU A 1 283 ? 5.340 -21.467 24.861 1.00 88.00 283 LEU A N 1
ATOM 2312 C CA . LEU A 1 283 ? 6.640 -20.911 24.482 1.00 88.00 283 LEU A CA 1
ATOM 2313 C C . LEU A 1 283 ? 6.472 -19.679 23.595 1.00 88.00 283 LEU A C 1
ATOM 2315 O O . LEU A 1 283 ? 7.099 -18.664 23.872 1.00 88.00 283 LEU A O 1
ATOM 2319 N N . GLN A 1 284 ? 5.550 -19.710 22.630 1.00 86.56 284 GLN A N 1
ATOM 2320 C CA . GLN A 1 284 ? 5.220 -18.546 21.809 1.00 86.56 284 GLN A CA 1
ATOM 2321 C C . GLN A 1 284 ? 4.759 -17.366 22.679 1.00 86.56 284 GLN A C 1
ATOM 2323 O O . GLN A 1 284 ? 5.280 -16.264 22.529 1.00 86.56 284 GLN A O 1
ATOM 2328 N N . VAL A 1 285 ? 3.843 -17.580 23.637 1.00 86.50 285 VAL A N 1
ATOM 2329 C CA . VAL A 1 285 ? 3.401 -16.524 24.577 1.00 86.50 285 VAL A CA 1
ATOM 2330 C C . VAL A 1 285 ? 4.577 -15.944 25.364 1.00 86.50 285 VAL A C 1
ATOM 2332 O O . VAL A 1 285 ? 4.679 -14.724 25.501 1.00 86.50 285 VAL A O 1
ATOM 2335 N N . ARG A 1 286 ? 5.477 -16.800 25.861 1.00 84.88 286 ARG A N 1
ATOM 2336 C CA . ARG A 1 286 ? 6.688 -16.363 26.563 1.00 84.88 286 ARG A CA 1
ATOM 2337 C C . ARG A 1 286 ? 7.573 -15.522 25.650 1.00 84.88 286 ARG A C 1
ATOM 2339 O O . ARG A 1 286 ? 7.947 -14.418 26.037 1.00 84.88 286 ARG A O 1
ATOM 2346 N N . THR A 1 287 ? 7.854 -16.003 24.441 1.00 81.12 287 THR A N 1
ATOM 2347 C CA . THR A 1 287 ? 8.645 -15.279 23.447 1.00 81.12 287 THR A CA 1
ATOM 2348 C C . THR A 1 287 ? 8.048 -13.899 23.208 1.00 81.12 287 THR A C 1
ATOM 2350 O O . THR A 1 287 ? 8.771 -12.924 23.378 1.00 81.12 287 THR A O 1
ATOM 2353 N N . PHE A 1 288 ? 6.733 -13.804 22.966 1.00 78.31 288 PHE A N 1
ATOM 2354 C CA . PHE A 1 288 ? 6.013 -12.539 22.769 1.00 78.31 288 PHE A CA 1
ATOM 2355 C C . PHE A 1 288 ? 6.009 -11.597 23.981 1.00 78.31 288 PHE A C 1
ATOM 2357 O O . PHE A 1 288 ? 5.776 -10.404 23.813 1.00 78.31 288 PHE A O 1
ATOM 2364 N N . SER A 1 289 ? 6.263 -12.102 25.190 1.00 75.56 289 SER A N 1
ATOM 2365 C CA . SER A 1 289 ? 6.386 -11.277 26.400 1.00 75.56 289 SER A CA 1
ATOM 2366 C C . SER A 1 289 ? 7.804 -10.749 26.647 1.00 75.56 289 SER A C 1
ATOM 2368 O O . SER A 1 289 ? 7.968 -9.739 27.326 1.00 75.56 289 SER A O 1
ATOM 2370 N N . GLU A 1 290 ? 8.827 -11.421 26.110 1.00 74.69 290 GLU A N 1
ATOM 2371 C CA . GLU A 1 290 ? 10.240 -11.105 26.356 1.00 74.69 290 GLU A CA 1
ATOM 2372 C C . GLU A 1 290 ? 10.846 -10.163 25.298 1.00 74.69 290 GLU A C 1
ATOM 2374 O O . GLU A 1 290 ? 11.908 -9.586 25.541 1.00 74.69 290 GLU A O 1
ATOM 2379 N N . ARG A 1 291 ? 10.203 -9.982 24.133 1.00 66.25 291 ARG A N 1
ATOM 2380 C CA . ARG A 1 291 ? 10.664 -9.051 23.082 1.00 66.25 291 ARG A CA 1
ATOM 2381 C C . ARG A 1 291 ? 9.533 -8.153 22.575 1.00 66.25 291 ARG A C 1
ATOM 2383 O O . ARG A 1 291 ? 8.359 -8.473 22.727 1.00 66.25 291 ARG A O 1
ATOM 2390 N N . GLU A 1 292 ? 9.890 -7.022 21.969 1.00 59.31 292 GLU A N 1
ATOM 2391 C CA . GLU A 1 292 ? 8.929 -6.142 21.294 1.00 59.31 292 GLU A CA 1
ATOM 2392 C C . GLU A 1 292 ? 8.612 -6.698 19.901 1.00 59.31 292 GLU A C 1
ATOM 2394 O O . GLU A 1 292 ? 9.501 -6.789 19.056 1.00 59.31 292 GLU A O 1
ATOM 2399 N N . PHE A 1 293 ? 7.350 -7.061 19.665 1.00 62.31 293 PHE A N 1
ATOM 2400 C CA . PHE A 1 293 ? 6.882 -7.614 18.391 1.00 62.31 293 PHE A CA 1
ATOM 2401 C C . PHE A 1 293 ? 5.853 -6.701 17.723 1.00 62.31 293 PHE A C 1
ATOM 2403 O O . PHE A 1 293 ? 5.090 -5.977 18.368 1.00 62.31 293 PHE A O 1
ATOM 2410 N N . ASN A 1 294 ? 5.810 -6.762 16.398 1.00 59.19 294 ASN A N 1
ATOM 2411 C CA . ASN A 1 294 ? 4.823 -6.090 15.572 1.00 59.19 294 ASN A CA 1
ATOM 2412 C C . ASN A 1 294 ? 3.467 -6.807 15.641 1.00 59.19 294 ASN A C 1
ATOM 2414 O O . ASN A 1 294 ? 3.376 -8.025 15.789 1.00 59.19 294 ASN A O 1
ATOM 2418 N N . SER A 1 295 ? 2.378 -6.066 15.413 1.00 58.84 295 SER A N 1
ATOM 2419 C CA . SER A 1 295 ? 1.008 -6.608 15.458 1.00 58.84 295 SER A CA 1
ATOM 2420 C C . SER A 1 295 ? 0.755 -7.793 14.508 1.00 58.84 295 SER A C 1
ATOM 2422 O O . SER A 1 295 ? -0.155 -8.589 14.735 1.00 58.84 295 SER A O 1
ATOM 2424 N N . PHE A 1 296 ? 1.556 -7.920 13.447 1.00 58.06 296 PHE A N 1
ATOM 2425 C CA . PHE A 1 296 ? 1.472 -8.992 12.455 1.00 58.06 296 PHE A CA 1
ATOM 2426 C C . PHE A 1 296 ? 2.044 -10.328 12.955 1.00 58.06 296 PHE A C 1
ATOM 2428 O O . PHE A 1 296 ? 1.653 -11.378 12.448 1.00 58.06 296 PHE A O 1
ATOM 2435 N N . GLU A 1 297 ? 2.919 -10.316 13.962 1.00 66.12 297 GLU A N 1
ATOM 2436 C CA . GLU A 1 297 ? 3.589 -11.519 14.477 1.00 66.12 297 GLU A CA 1
ATOM 2437 C C . GLU A 1 297 ? 2.674 -12.334 15.399 1.00 66.12 297 GLU A C 1
ATOM 2439 O O . GLU A 1 297 ? 2.763 -13.561 15.440 1.00 66.12 297 GLU A O 1
ATOM 2444 N N . PHE A 1 298 ? 1.666 -11.694 16.003 1.00 71.06 298 PHE A N 1
ATOM 2445 C CA . PHE A 1 298 ? 0.611 -12.383 16.755 1.00 71.06 298 PHE A CA 1
ATOM 2446 C C . PHE A 1 298 ? -0.285 -13.278 15.887 1.00 71.06 298 PHE A C 1
ATOM 2448 O O . PHE A 1 298 ? -1.066 -14.068 16.419 1.00 71.06 298 PHE A O 1
ATOM 2455 N N . LYS A 1 299 ? -0.187 -13.195 14.552 1.00 73.69 299 LYS A N 1
ATOM 2456 C CA . LYS A 1 299 ? -0.877 -14.134 13.659 1.00 73.69 299 LYS A CA 1
ATOM 2457 C C . LYS A 1 299 ? -0.418 -15.579 13.890 1.00 73.69 299 LYS A C 1
ATOM 2459 O O . LYS A 1 299 ? -1.248 -16.478 13.854 1.00 73.69 299 LYS A O 1
ATOM 2464 N N . CYS A 1 300 ? 0.856 -15.787 14.222 1.00 78.50 300 CYS A N 1
ATOM 2465 C CA . CYS A 1 300 ? 1.403 -17.102 14.562 1.00 78.50 300 CYS A CA 1
ATOM 2466 C C . CYS A 1 300 ? 0.664 -17.760 15.743 1.00 78.50 300 CYS A C 1
ATOM 2468 O O . CYS A 1 300 ? 0.326 -18.946 15.703 1.00 78.50 300 CYS A O 1
ATOM 2470 N N . LEU A 1 301 ? 0.349 -16.964 16.767 1.00 83.50 301 LEU A N 1
ATOM 2471 C CA . LEU A 1 301 ? -0.391 -17.400 17.949 1.00 83.50 301 LEU A CA 1
ATOM 2472 C C . LEU A 1 301 ? -1.810 -17.871 17.580 1.00 83.50 301 LEU A C 1
ATOM 2474 O O . LEU A 1 301 ? -2.267 -18.916 18.040 1.00 83.50 301 LEU A O 1
ATOM 2478 N N . GLN A 1 302 ? -2.487 -17.122 16.701 1.00 84.25 302 GLN A N 1
ATOM 2479 C CA . GLN A 1 302 ? -3.821 -17.459 16.190 1.00 84.25 302 GLN A CA 1
ATOM 2480 C C . GLN A 1 302 ? -3.812 -18.708 15.306 1.00 84.25 302 GLN A C 1
ATOM 2482 O O . GLN A 1 302 ? -4.686 -19.566 15.434 1.00 84.25 302 GLN A O 1
ATOM 2487 N N . ASP A 1 303 ? -2.809 -18.841 14.440 1.00 85.06 303 ASP A N 1
ATOM 2488 C CA . ASP A 1 303 ? -2.651 -20.017 13.587 1.00 85.06 303 ASP A CA 1
ATOM 2489 C C . ASP A 1 303 ? -2.401 -21.277 14.439 1.00 85.06 303 ASP A C 1
ATOM 2491 O O . ASP A 1 303 ? -2.986 -22.326 14.170 1.00 85.06 303 ASP A O 1
ATOM 2495 N N . THR A 1 304 ? -1.615 -21.166 15.518 1.00 87.12 304 THR A N 1
ATOM 2496 C CA . THR A 1 304 ? -1.371 -22.264 16.472 1.00 87.12 304 THR A CA 1
ATOM 2497 C C . THR A 1 304 ? -2.630 -22.622 17.273 1.00 87.12 304 THR A C 1
ATOM 2499 O O . THR A 1 304 ? -2.957 -23.801 17.406 1.00 87.12 304 THR A O 1
ATOM 2502 N N . LEU A 1 305 ? -3.392 -21.631 17.758 1.00 88.38 305 LEU A N 1
ATOM 2503 C CA . LEU A 1 305 ? -4.685 -21.863 18.423 1.00 88.38 305 LEU A CA 1
ATOM 2504 C C . LEU A 1 305 ? -5.663 -22.621 17.522 1.00 88.38 305 LEU A C 1
ATOM 2506 O O . LEU A 1 305 ? -6.306 -23.577 17.962 1.00 88.38 305 LEU A O 1
ATOM 2510 N N . LYS A 1 306 ? -5.767 -22.195 16.260 1.00 88.25 306 LYS A N 1
ATOM 2511 C CA . LYS A 1 306 ? -6.638 -22.830 15.273 1.00 88.25 306 LYS A CA 1
ATOM 2512 C C . LYS A 1 306 ? -6.197 -24.262 14.978 1.00 88.25 306 LYS A C 1
ATOM 2514 O O . LYS A 1 306 ? -7.031 -25.158 14.964 1.00 88.25 306 LYS A O 1
ATOM 2519 N N . GLU A 1 307 ? -4.899 -24.492 14.810 1.00 88.69 307 GLU A N 1
ATOM 2520 C CA . GLU A 1 307 ? -4.356 -25.826 14.553 1.00 88.69 307 GLU A CA 1
ATOM 2521 C C . GLU A 1 307 ? -4.625 -26.801 15.709 1.00 88.69 307 GLU A C 1
ATOM 2523 O O . GLU A 1 307 ? -5.001 -27.949 15.471 1.00 88.69 307 GLU A O 1
ATOM 2528 N N . ILE A 1 308 ? -4.483 -26.354 16.963 1.00 88.12 308 ILE A N 1
ATOM 2529 C CA . ILE A 1 308 ? -4.822 -27.179 18.131 1.00 88.12 308 ILE A CA 1
ATOM 2530 C C . ILE A 1 308 ? -6.319 -27.492 18.132 1.00 88.12 308 ILE A C 1
ATOM 2532 O O . ILE A 1 308 ? -6.707 -28.643 18.317 1.00 88.12 308 ILE A O 1
ATOM 2536 N N . LYS A 1 309 ? -7.158 -26.487 17.871 1.00 86.88 309 LYS A N 1
ATOM 2537 C CA . LYS A 1 309 ? -8.616 -26.629 17.821 1.00 86.88 309 LYS A CA 1
ATOM 2538 C C . LYS A 1 309 ? -9.078 -27.622 16.753 1.00 86.88 309 LYS A C 1
ATOM 2540 O O . LYS A 1 309 ? -9.963 -28.423 17.034 1.00 86.88 309 LYS A O 1
ATOM 2545 N N . ASP A 1 310 ? -8.451 -27.612 15.579 1.00 86.75 310 ASP A N 1
ATOM 2546 C CA . ASP A 1 310 ? -8.765 -28.523 14.470 1.00 86.75 310 ASP A CA 1
ATOM 2547 C C . ASP A 1 310 ? -8.349 -29.981 14.766 1.00 86.75 310 ASP A C 1
ATOM 2549 O O . ASP A 1 310 ? -8.913 -30.916 14.195 1.00 86.75 310 ASP A O 1
ATOM 2553 N N . LYS A 1 311 ? -7.390 -30.197 15.681 1.00 84.31 311 LYS A N 1
ATOM 2554 C CA . LYS A 1 311 ? -6.926 -31.530 16.116 1.00 84.31 311 LYS A CA 1
ATOM 2555 C C . LYS A 1 311 ? -7.723 -32.113 17.295 1.00 84.31 311 LYS A C 1
ATOM 2557 O O . LYS A 1 311 ? -7.502 -33.272 17.651 1.00 84.31 311 LYS A O 1
ATOM 2562 N N . LEU A 1 312 ? -8.616 -31.339 17.917 1.00 83.88 312 LEU A N 1
ATOM 2563 C CA . LEU A 1 312 ? -9.382 -31.750 19.097 1.00 83.88 312 LEU A CA 1
ATOM 2564 C C . LEU A 1 312 ? -10.697 -32.455 18.734 1.00 83.88 312 LEU A C 1
ATOM 2566 O O . LEU A 1 312 ? -11.422 -32.048 17.828 1.00 83.88 312 LEU A O 1
ATOM 2570 N N . ASP A 1 313 ? -11.052 -33.485 19.506 1.00 79.00 313 ASP A N 1
ATOM 2571 C CA . ASP A 1 313 ? -12.341 -34.168 19.371 1.00 79.00 313 ASP A CA 1
ATOM 2572 C C . ASP A 1 313 ? -13.492 -33.236 19.794 1.00 79.00 313 ASP A C 1
ATOM 2574 O O . ASP A 1 313 ? -13.355 -32.458 20.743 1.00 79.00 313 ASP A O 1
ATOM 2578 N N . GLY A 1 314 ? -14.663 -33.361 19.155 1.00 75.38 314 GLY A N 1
ATOM 2579 C CA . GLY A 1 314 ? -15.812 -32.452 19.330 1.00 75.38 314 GLY A CA 1
ATOM 2580 C C . GLY A 1 314 ? -16.251 -32.202 20.782 1.00 75.38 314 GLY A C 1
ATOM 2581 O O . GLY A 1 314 ? -16.663 -31.094 21.120 1.00 75.38 314 GLY A O 1
ATOM 2582 N N . ASN A 1 315 ? -16.079 -33.186 21.670 1.00 76.81 315 ASN A N 1
ATOM 2583 C CA . ASN A 1 315 ? -16.405 -33.062 23.097 1.00 76.81 315 ASN A CA 1
ATOM 2584 C C . ASN A 1 315 ? -15.417 -32.179 23.886 1.00 76.81 315 ASN A C 1
ATOM 2586 O O . ASN A 1 315 ? -15.762 -31.660 24.944 1.00 76.81 315 ASN A O 1
ATOM 2590 N N . SER A 1 316 ? -14.192 -32.006 23.387 1.00 77.94 316 SER A N 1
ATOM 2591 C CA . SER A 1 316 ? -13.113 -31.251 24.041 1.00 77.94 316 SER A CA 1
ATOM 2592 C C . SER A 1 316 ? -12.971 -29.811 23.534 1.00 77.94 316 SER A C 1
ATOM 2594 O O . SER A 1 316 ? -12.328 -28.990 24.187 1.00 77.94 316 SER A O 1
ATOM 2596 N N . ILE A 1 317 ? -13.641 -29.466 22.427 1.00 83.75 317 ILE A N 1
ATOM 2597 C CA . ILE A 1 317 ? -13.598 -28.125 21.823 1.00 83.75 317 ILE A CA 1
ATOM 2598 C C . ILE A 1 317 ? -14.131 -27.060 22.788 1.00 83.75 317 ILE A C 1
ATOM 2600 O O . ILE A 1 317 ? -13.501 -26.019 22.951 1.00 83.75 317 ILE A O 1
ATOM 2604 N N . ASN A 1 318 ? -15.251 -27.320 23.470 1.00 84.69 318 ASN A N 1
ATOM 2605 C CA . ASN A 1 318 ? -15.820 -26.366 24.432 1.00 84.69 318 ASN A CA 1
ATOM 2606 C C . ASN A 1 318 ? -14.884 -26.131 25.626 1.00 84.69 318 ASN A C 1
ATOM 2608 O O . ASN A 1 318 ? -14.751 -25.006 26.106 1.00 84.69 318 ASN A O 1
ATOM 2612 N N . ALA A 1 319 ? -14.204 -27.183 26.092 1.00 86.06 319 ALA A N 1
ATOM 2613 C CA . ALA A 1 319 ? -13.229 -27.070 27.171 1.00 86.06 319 ALA A CA 1
ATOM 2614 C C . ALA A 1 319 ? -11.996 -26.266 26.730 1.00 86.06 319 ALA A C 1
ATOM 2616 O O . ALA A 1 319 ? -11.511 -25.435 27.492 1.00 86.06 319 ALA A O 1
ATOM 2617 N N . PHE A 1 320 ? -11.517 -26.467 25.501 1.00 88.56 320 PHE A N 1
ATOM 2618 C CA . PHE A 1 320 ? -10.400 -25.706 24.940 1.00 88.56 320 PHE A CA 1
ATOM 2619 C C . PHE A 1 320 ? -10.751 -24.232 24.707 1.00 88.56 320 PHE A C 1
ATOM 2621 O O . PHE A 1 320 ? -9.978 -23.351 25.078 1.00 88.56 320 PHE A O 1
ATOM 2628 N N . GLN A 1 321 ? -11.940 -23.950 24.168 1.00 86.12 321 GLN A N 1
ATOM 2629 C CA . GLN A 1 321 ? -12.419 -22.582 23.969 1.00 86.12 321 GLN A CA 1
ATOM 2630 C C . GLN A 1 321 ? -12.443 -21.807 25.290 1.00 86.12 321 GLN A C 1
ATOM 2632 O O . GLN A 1 321 ? -11.854 -20.732 25.394 1.00 86.12 321 GLN A O 1
ATOM 2637 N N . ASN A 1 322 ? -13.069 -22.389 26.315 1.00 86.88 322 ASN A N 1
ATOM 2638 C CA . ASN A 1 322 ? -13.261 -21.715 27.594 1.00 86.88 322 ASN A CA 1
ATOM 2639 C C . ASN A 1 322 ? -11.969 -21.584 28.409 1.00 86.88 322 ASN A C 1
ATOM 2641 O O . ASN A 1 322 ? -11.760 -20.553 29.039 1.00 86.88 322 ASN A O 1
ATOM 2645 N N . ASN A 1 323 ? -11.103 -22.604 28.390 1.00 86.38 323 ASN A N 1
ATOM 2646 C CA . ASN A 1 323 ? -9.933 -22.658 29.274 1.00 86.38 323 ASN A CA 1
ATOM 2647 C C . ASN A 1 323 ? -8.612 -22.255 28.604 1.00 86.38 323 ASN A C 1
ATOM 2649 O O . ASN A 1 323 ? -7.622 -22.072 29.306 1.00 86.38 323 ASN A O 1
ATOM 2653 N N . VAL A 1 324 ? -8.557 -22.139 27.274 1.00 87.25 324 VAL A N 1
ATOM 2654 C CA . VAL A 1 324 ? -7.322 -21.796 26.547 1.00 87.25 324 VAL A CA 1
ATOM 2655 C C . VAL A 1 324 ? -7.561 -20.625 25.602 1.00 87.25 324 VAL A C 1
ATOM 2657 O O . VAL A 1 324 ? -6.923 -19.586 25.747 1.00 87.25 324 VAL A O 1
ATOM 2660 N N . GLU A 1 325 ? -8.509 -20.747 24.671 1.00 86.88 325 GLU A N 1
ATOM 2661 C CA . GLU A 1 325 ? -8.702 -19.764 23.593 1.00 86.88 325 GLU A CA 1
ATOM 2662 C C . GLU A 1 325 ? -9.057 -18.368 24.132 1.00 86.88 325 GLU A C 1
ATOM 2664 O O . GLU A 1 325 ? -8.450 -17.380 23.721 1.00 86.88 325 GLU A O 1
ATOM 2669 N N . ILE A 1 326 ? -9.971 -18.271 25.109 1.00 86.69 326 ILE A N 1
ATOM 2670 C CA . ILE A 1 326 ? -10.336 -16.988 25.739 1.00 86.69 326 ILE A CA 1
ATOM 2671 C C . ILE A 1 326 ? -9.121 -16.322 26.400 1.00 86.69 326 ILE A C 1
ATOM 2673 O O . ILE A 1 326 ? -8.900 -15.122 26.219 1.00 86.69 326 ILE A O 1
ATOM 2677 N N . HIS A 1 327 ? -8.318 -17.085 27.143 1.00 86.19 327 HIS A N 1
ATOM 2678 C CA . HIS A 1 327 ? -7.166 -16.544 27.864 1.00 86.19 327 HIS A CA 1
ATOM 2679 C C . HIS A 1 327 ? -6.053 -16.102 26.916 1.00 86.19 327 HIS A C 1
ATOM 2681 O O . HIS A 1 327 ? -5.498 -15.021 27.095 1.00 86.19 327 HIS A O 1
ATOM 2687 N N . ILE A 1 328 ? -5.768 -16.884 25.875 1.00 86.69 328 ILE A N 1
ATOM 2688 C CA . ILE A 1 328 ? -4.754 -16.539 24.877 1.00 86.69 328 ILE A CA 1
ATOM 2689 C C . ILE A 1 328 ? -5.185 -15.310 24.065 1.00 86.69 328 ILE A C 1
ATOM 2691 O O . ILE A 1 328 ? -4.376 -14.408 23.861 1.00 86.69 328 ILE A O 1
ATOM 2695 N N . ASN A 1 329 ? -6.466 -15.199 23.696 1.00 84.44 329 ASN A N 1
ATOM 2696 C CA . ASN A 1 329 ? -7.006 -13.998 23.050 1.00 84.44 329 ASN A CA 1
ATOM 2697 C C . ASN A 1 329 ? -6.912 -12.760 23.955 1.00 84.44 329 ASN A C 1
ATOM 2699 O O . ASN A 1 329 ? -6.597 -11.666 23.485 1.00 84.44 329 ASN A O 1
ATOM 2703 N N . HIS A 1 330 ? -7.154 -12.921 25.259 1.00 82.44 330 HIS A N 1
ATOM 2704 C CA . HIS A 1 330 ? -6.996 -11.837 26.225 1.00 82.44 330 HIS A CA 1
ATOM 2705 C C . HIS A 1 330 ? -5.531 -11.396 26.355 1.00 82.44 330 HIS A C 1
ATOM 2707 O O . HIS A 1 330 ? -5.242 -10.202 26.273 1.00 82.44 330 HIS A O 1
ATOM 2713 N N . ILE A 1 331 ? -4.603 -12.350 26.478 1.00 82.19 331 ILE A N 1
ATOM 2714 C CA . ILE A 1 331 ? -3.158 -12.086 26.516 1.00 82.19 331 ILE A CA 1
ATOM 2715 C C . ILE A 1 331 ? -2.713 -11.384 25.230 1.00 82.19 331 ILE A C 1
ATOM 2717 O O . ILE A 1 331 ? -2.039 -10.361 25.294 1.00 82.19 331 ILE A O 1
ATOM 2721 N N . GLN A 1 332 ? -3.154 -11.854 24.063 1.00 77.62 332 GLN A N 1
ATOM 2722 C CA . GLN A 1 332 ? -2.861 -11.216 22.781 1.00 77.62 332 GLN A CA 1
ATOM 2723 C C . GLN A 1 332 ? -3.408 -9.785 22.703 1.00 77.62 332 GLN A C 1
ATOM 2725 O O . GLN A 1 332 ? -2.732 -8.890 22.195 1.00 77.62 332 GLN A O 1
ATOM 2730 N N . SER A 1 333 ? -4.616 -9.534 23.215 1.00 75.12 333 SER A N 1
ATOM 2731 C CA . SER A 1 333 ? -5.153 -8.174 23.309 1.00 75.12 333 SER A CA 1
ATOM 2732 C C . SER A 1 333 ? -4.297 -7.287 24.218 1.00 75.12 333 SER A C 1
ATOM 2734 O O . SER A 1 333 ? -4.152 -6.104 23.926 1.00 75.12 333 SER A O 1
ATOM 2736 N N . GLY A 1 334 ? -3.730 -7.836 25.295 1.00 72.12 334 GLY A N 1
ATOM 2737 C CA . GLY A 1 334 ? -2.803 -7.122 26.174 1.00 72.12 334 GLY A CA 1
ATOM 2738 C C . GLY A 1 334 ? -1.454 -6.829 25.510 1.00 72.12 334 GLY A C 1
ATOM 2739 O O . GLY A 1 334 ? -0.958 -5.714 25.611 1.00 72.12 334 GLY A O 1
ATOM 2740 N N . LEU A 1 335 ? -0.894 -7.798 24.782 1.00 69.62 335 LEU A N 1
ATOM 2741 C CA . LEU A 1 335 ? 0.400 -7.671 24.101 1.00 69.62 335 LEU A CA 1
ATOM 2742 C C . LEU A 1 335 ? 0.337 -6.785 22.843 1.00 69.62 335 LEU A C 1
ATOM 2744 O O . LEU A 1 335 ? 1.302 -6.100 22.521 1.00 69.62 335 LEU A O 1
ATOM 2748 N N . SER A 1 336 ? -0.796 -6.765 22.132 1.00 63.53 336 SER A N 1
ATOM 2749 C CA . SER A 1 336 ? -0.991 -5.933 20.930 1.00 63.53 336 SER A CA 1
ATOM 2750 C C . SER A 1 336 ? -1.361 -4.476 21.232 1.00 63.53 336 SER A C 1
ATOM 2752 O O . SER A 1 336 ? -1.193 -3.605 20.374 1.00 63.53 336 SER A O 1
ATOM 2754 N N . GLN A 1 337 ? -1.840 -4.180 22.445 1.00 58.81 337 GLN A N 1
ATOM 2755 C CA . GLN A 1 337 ? -2.059 -2.814 22.909 1.00 58.81 337 GLN A CA 1
ATOM 2756 C C . GLN A 1 337 ? -0.747 -2.219 23.431 1.00 58.81 337 GLN A C 1
ATOM 2758 O O . GLN A 1 337 ? -0.472 -2.219 24.629 1.00 58.81 337 GLN A O 1
ATOM 2763 N N . MET A 1 338 ? 0.047 -1.620 22.542 1.00 43.16 338 MET A N 1
ATOM 2764 C CA . MET A 1 338 ? 1.023 -0.614 22.967 1.00 43.16 338 MET A CA 1
ATOM 2765 C C . MET A 1 338 ? 0.272 0.553 23.641 1.00 43.16 338 MET A C 1
ATOM 2767 O O . MET A 1 338 ? -0.235 1.447 22.966 1.00 43.16 338 MET A O 1
ATOM 2771 N N . GLY A 1 339 ? 0.200 0.535 24.976 1.00 39.38 339 GLY A N 1
ATOM 2772 C CA . GLY A 1 339 ? -0.207 1.668 25.812 1.00 39.38 339 GLY A CA 1
ATOM 2773 C C . GLY A 1 339 ? -1.589 1.556 26.467 1.00 39.38 339 GLY A C 1
ATOM 2774 O O . GLY A 1 339 ? -2.588 2.004 25.919 1.00 39.38 339 GLY A O 1
ATOM 2775 N N . ASN A 1 340 ? -1.609 1.034 27.694 1.00 42.84 340 ASN A N 1
ATOM 2776 C CA . ASN A 1 340 ? -2.476 1.429 28.813 1.00 42.84 340 ASN A CA 1
ATOM 2777 C C . ASN A 1 340 ? -3.896 1.962 28.475 1.00 42.84 340 ASN A C 1
ATOM 2779 O O . ASN A 1 340 ? -4.226 3.112 28.762 1.00 42.84 340 ASN A O 1
ATOM 2783 N N . LEU A 1 341 ? -4.779 1.116 27.935 1.00 42.12 341 LEU A N 1
ATOM 2784 C CA . LEU A 1 341 ? -6.223 1.408 27.826 1.00 42.12 341 LEU A CA 1
ATOM 2785 C C . LEU A 1 341 ? -7.009 1.064 29.106 1.00 42.12 341 LEU A C 1
ATOM 2787 O O . LEU A 1 341 ? -8.227 1.241 29.150 1.00 42.12 341 LEU A O 1
ATOM 2791 N N . HIS A 1 342 ? -6.329 0.660 30.186 1.00 43.03 342 HIS A N 1
ATOM 2792 C CA . HIS A 1 342 ? -6.965 0.399 31.482 1.00 43.03 342 HIS A CA 1
ATOM 2793 C C . HIS A 1 342 ? -7.591 1.664 32.108 1.00 43.03 342 HIS A C 1
ATOM 2795 O O . HIS A 1 342 ? -8.455 1.565 32.977 1.00 43.03 342 HIS A O 1
ATOM 2801 N N . ALA A 1 343 ? -7.221 2.858 31.625 1.00 41.28 343 ALA A N 1
ATOM 2802 C CA . ALA A 1 343 ? -7.849 4.125 32.006 1.00 41.28 343 ALA A CA 1
ATOM 2803 C C . ALA A 1 343 ? -9.308 4.272 31.520 1.00 41.28 343 ALA A C 1
ATOM 2805 O O . ALA A 1 343 ? -10.025 5.139 32.014 1.00 41.28 343 ALA A O 1
ATOM 2806 N N . PHE A 1 344 ? -9.764 3.441 30.573 1.00 39.88 344 PHE A N 1
ATOM 2807 C CA . PHE A 1 344 ? -11.100 3.547 29.972 1.00 39.88 344 PHE A CA 1
ATOM 2808 C C . PHE A 1 344 ? -12.049 2.396 30.335 1.00 39.88 344 PHE A C 1
ATOM 2810 O O . PHE A 1 344 ? -13.233 2.472 30.013 1.00 39.88 344 PHE A O 1
ATOM 2817 N N . SER A 1 345 ? -11.571 1.344 31.008 1.00 39.91 345 SER A N 1
ATOM 2818 C CA . SER A 1 345 ? -12.380 0.157 31.328 1.00 39.91 345 SER A CA 1
ATOM 2819 C C . SER A 1 345 ? -13.018 0.172 32.722 1.00 39.91 345 SER A C 1
ATOM 2821 O O . SER A 1 345 ? -13.899 -0.642 32.988 1.00 39.91 345 SER A O 1
ATOM 2823 N N . SER A 1 346 ? -12.662 1.110 33.605 1.00 39.72 346 SER A N 1
ATOM 2824 C CA . SER A 1 346 ? -13.283 1.241 34.930 1.00 39.72 346 SER A CA 1
ATOM 2825 C C . SER A 1 346 ? -14.178 2.479 35.032 1.00 39.72 346 SER A C 1
ATOM 2827 O O . SER A 1 346 ? -13.805 3.516 35.575 1.00 39.72 346 SER A O 1
ATOM 2829 N N . SER A 1 347 ? -15.403 2.352 34.528 1.00 34.38 347 SER A N 1
ATOM 2830 C CA . SER A 1 347 ? -16.560 3.119 35.005 1.00 34.38 347 SER A CA 1
ATOM 2831 C C . SER A 1 347 ? -17.811 2.255 34.912 1.00 34.38 347 SER A C 1
ATOM 2833 O O . SER A 1 347 ? -18.694 2.469 34.087 1.00 34.38 347 SER A O 1
ATOM 2835 N N . THR A 1 348 ? -17.897 1.257 35.791 1.00 35.91 348 THR A N 1
ATOM 2836 C CA . THR A 1 348 ? -19.205 0.784 36.243 1.00 35.91 348 THR A CA 1
ATOM 2837 C C . THR A 1 348 ? -19.663 1.723 37.351 1.00 35.91 348 THR A C 1
ATOM 2839 O O . THR A 1 348 ? -19.246 1.590 38.502 1.00 35.91 348 THR A O 1
ATOM 2842 N N . TYR A 1 349 ? -20.489 2.698 36.980 1.00 34.78 349 TYR A N 1
ATOM 2843 C CA . TYR A 1 349 ? -21.297 3.458 37.923 1.00 34.78 349 TYR A CA 1
ATOM 2844 C C . TYR A 1 349 ? -22.094 2.477 38.794 1.00 34.78 349 TYR A C 1
ATOM 2846 O O . TYR A 1 349 ? -22.840 1.646 38.274 1.00 34.78 349 TYR A O 1
ATOM 2854 N N . LYS A 1 350 ? -21.931 2.569 40.114 1.00 36.44 350 LYS A N 1
ATOM 2855 C CA . LYS A 1 350 ? -22.910 2.066 41.077 1.00 36.44 350 LYS A CA 1
ATOM 2856 C C . LYS A 1 350 ? -23.600 3.277 41.696 1.00 36.44 350 LYS A C 1
ATOM 2858 O O . LYS A 1 350 ? -22.928 4.039 42.378 1.00 36.44 350 LYS A O 1
ATOM 2863 N N . VAL A 1 351 ? -24.896 3.355 41.374 1.00 36.12 351 VAL A N 1
ATOM 2864 C CA . VAL A 1 351 ? -26.038 4.048 42.007 1.00 36.12 351 VAL A CA 1
ATOM 2865 C C . VAL A 1 351 ? -25.810 5.477 42.479 1.00 36.12 351 VAL A C 1
ATOM 2867 O O . VAL A 1 351 ? -25.118 5.669 43.498 1.00 36.12 351 VAL A O 1
#

InterPro domains:
  IPR010561 Protein LIN-9/Protein ALWAYS EARLY [PTHR21689] (29-160)
  IPR033471 DIRP domain [SM01135] (90-185)
  IPR045831 LIN-9, C-terminal [PF19438] (158-349)

pLDDT: mean 73.48, std 18.7, range [32.34, 93.94]

Secondary structure (DSSP, 8-state):
------------PPP---PPP-------SS----S----------------PPP----HHHHHHHHHHHHHHHHHHTSHHHHHHHHHHHS--TTTHHHHTSPPHHHHHHHHH-TT---S---HHHHHHHHHHT-PPPPP-HHHHHHHHHHHHHHHHHHHHHHHHHHHHHHHHHHHHHHHHHHHHHHTTPPPPHHHHHHHHHHHHHHHHHHHHHHHHHHHHHHHHHHHTGGGTPPP--HHHHHHHHHHHHHHHHHHHHHTTS-TTTTT-HHHHHHHHHHHHHHHHHHHHHHS---TTTTHHHHHHHHHHHHHS-HHHHHHHIIIIIHHHHHHHHHHH--S-GGGTT------

Foldseek 3Di:
DDDDDDDDDPPDDPPPPPDPDPPPPPPPDDDPPDDDPDDDDDDDDDDDPDDDPPPDQDPVNVVVVVVVVVVVVVQCVPVVSVVVCCVPPHDDPLCCCVPVDDDPLNVLCCPVPVPPPDPDDDPVVVVVSDVVVPDDDDDDPVVVVVVVVVSVVSSLVSQLVVLVVVLVVLVVVLVVLVVVVVVCVVVVHDDDPVSVVVNVVSVVVNVVSVVSNVVSVVVVLVVQQVCQVVVVHHRPPVLVVLLVVLLVVLLVVLVVVLVVDDPVVVPPVLVSVLSSLVSSLVSSLVVLVVDQDALVSCVSNVVSLVVSLVSDDPVCNVVCCVPPVVVSVVSSVVSNDPDDPVVPPPDPDDD

Radius of gyration: 37.38 Å; chains: 1; bounding box: 77×101×96 Å

Organism: Magallana gigas (NCBI:txid29159)